Protein AF-A0A0F9KET8-F1 (afdb_monomer_lite)

pLDDT: mean 74.72, std 18.08, range [34.09, 95.12]

Radius of gyration: 49.66 Å; chains: 1; bounding box: 131×50×139 Å

Secondary structure (DSSP, 8-state):
----------------HHHHHHHHHHHS------TT-TT-------HHHHHHHHHSTTT--TTTT--PPP-HHHHHHHHHHHHHHHHHHHHHHHHHHHHHHHHHHHHTS-HHH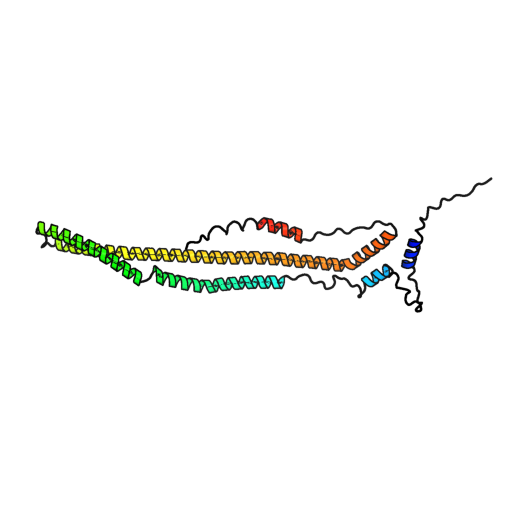HHHHHHHHHHHHHHHHHHHHHHHHHHHHHHTGGGSHHHHHHHHHHHHHHHHHHHHHHHHHHHHHHHHHHHHHHHHHHHHHHHHHHHHHHHHHHHHHHHHHHHHHHHHHHHHHHHHHHHHHHHHHHHHHHHHHHHTPPPPPPP----THHHHHHHHHTTSTTTTTSSSS------

Structure (mmCIF, N/CA/C/O backbone):
data_AF-A0A0F9KET8-F1
#
_entry.id   AF-A0A0F9KET8-F1
#
loop_
_atom_site.group_PDB
_atom_site.id
_atom_site.type_symbol
_atom_site.label_atom_id
_atom_site.label_alt_id
_atom_site.label_comp_id
_atom_site.label_asym_id
_atom_site.label_entity_id
_atom_site.label_seq_id
_atom_site.pdbx_PDB_ins_code
_atom_site.Cartn_x
_atom_site.Cartn_y
_atom_site.Cartn_z
_atom_site.occupancy
_atom_site.B_iso_or_equiv
_atom_site.auth_seq_id
_atom_site.auth_comp_id
_atom_site.auth_asym_id
_atom_site.auth_atom_id
_atom_site.pdbx_PDB_model_num
ATOM 1 N N . MET A 1 1 ? -89.097 12.797 72.619 1.00 41.75 1 MET A N 1
ATOM 2 C CA . MET A 1 1 ? -88.975 11.474 71.968 1.00 41.75 1 MET A CA 1
ATOM 3 C C . MET A 1 1 ? -87.786 11.533 71.032 1.00 41.75 1 MET A C 1
ATOM 5 O O . MET A 1 1 ? -87.776 12.373 70.144 1.00 41.75 1 MET A O 1
ATOM 9 N N . GLY A 1 2 ? -86.749 10.752 71.330 1.00 50.56 2 GLY A N 1
ATOM 10 C CA . GLY A 1 2 ? -85.485 10.769 70.603 1.00 50.56 2 GLY A CA 1
ATOM 11 C C . GLY A 1 2 ? -85.503 9.927 69.330 1.00 50.56 2 GLY A C 1
ATOM 12 O O . GLY A 1 2 ? -86.296 8.998 69.193 1.00 50.56 2 GLY A O 1
ATOM 13 N N . LYS A 1 3 ? -84.564 10.237 68.438 1.00 44.16 3 LYS A N 1
ATOM 14 C CA . LYS A 1 3 ? -83.991 9.283 67.491 1.00 44.16 3 LYS A CA 1
ATOM 15 C C . LYS A 1 3 ? -82.509 9.608 67.337 1.00 44.16 3 LYS A C 1
ATOM 17 O O . LYS A 1 3 ? -82.127 10.565 66.675 1.00 44.16 3 LYS A O 1
ATOM 22 N N . SER A 1 4 ? -81.706 8.837 68.056 1.00 44.22 4 SER A N 1
ATOM 23 C CA . SER A 1 4 ? -80.296 8.615 67.787 1.00 44.22 4 SER A CA 1
ATOM 24 C C . SER A 1 4 ? -80.141 7.675 66.589 1.00 44.22 4 SER A C 1
ATOM 26 O O . SER A 1 4 ? -81.023 6.860 66.314 1.00 44.22 4 SER A O 1
ATOM 28 N N . GLY A 1 5 ? -78.970 7.736 65.957 1.00 40.94 5 GLY A N 1
ATOM 29 C CA . GLY A 1 5 ? -78.349 6.559 65.353 1.00 40.94 5 GLY A CA 1
ATOM 30 C C . GLY A 1 5 ? -78.196 6.607 63.840 1.00 40.94 5 GLY A C 1
ATOM 31 O O . GLY A 1 5 ? -79.172 6.494 63.107 1.00 40.94 5 GLY A O 1
ATOM 32 N N . GLY A 1 6 ? -76.943 6.685 63.392 1.00 37.03 6 GLY A N 1
ATOM 33 C CA . GLY A 1 6 ? -76.581 6.394 62.008 1.00 37.03 6 GLY A CA 1
ATOM 34 C C . GLY A 1 6 ? -75.263 7.014 61.564 1.00 37.03 6 GLY A C 1
ATOM 35 O O . GLY A 1 6 ? -75.230 7.671 60.532 1.00 37.03 6 GLY A O 1
ATOM 36 N N . GLY A 1 7 ? -74.190 6.851 62.346 1.00 41.75 7 GLY A N 1
ATOM 37 C CA . GLY A 1 7 ? -72.840 7.141 61.869 1.00 41.75 7 GLY A CA 1
ATOM 38 C C . GLY A 1 7 ? -72.508 6.192 60.722 1.00 41.75 7 GLY A C 1
ATOM 39 O O . GLY A 1 7 ? -72.346 4.994 60.937 1.00 41.75 7 GLY A O 1
ATOM 40 N N . SER A 1 8 ? -72.458 6.731 59.506 1.00 39.91 8 SER A N 1
ATOM 41 C CA . SER A 1 8 ? -71.985 6.024 58.322 1.00 39.91 8 SER A CA 1
ATOM 42 C C . SER A 1 8 ? -70.476 5.850 58.462 1.00 39.91 8 SER A C 1
ATOM 44 O O . SER A 1 8 ? -69.705 6.745 58.120 1.00 39.91 8 SER A O 1
ATOM 46 N N . GLY A 1 9 ? -70.062 4.716 59.031 1.00 41.09 9 GLY A N 1
ATOM 47 C CA . GLY A 1 9 ? -68.680 4.263 58.966 1.00 41.09 9 GLY A CA 1
ATOM 48 C C . GLY A 1 9 ? -68.265 4.196 57.502 1.00 41.09 9 GLY A C 1
ATOM 49 O O . GLY A 1 9 ? -68.937 3.555 56.694 1.00 41.09 9 GLY A O 1
ATOM 50 N N . ALA A 1 10 ? -67.201 4.922 57.162 1.00 42.97 10 ALA A N 1
ATOM 51 C CA . ALA A 1 10 ? -66.539 4.822 55.875 1.00 42.97 10 ALA A CA 1
ATOM 52 C C . ALA A 1 10 ? -66.272 3.341 55.592 1.00 42.97 10 ALA A C 1
ATOM 54 O O . ALA A 1 10 ? -65.728 2.641 56.448 1.00 42.97 10 ALA A O 1
ATOM 55 N N . GLY A 1 11 ? -66.733 2.869 54.434 1.00 39.75 11 GLY A N 1
ATOM 56 C CA . GLY A 1 11 ? -66.592 1.485 54.017 1.00 39.75 11 GLY A CA 1
ATOM 57 C C . GLY A 1 11 ? -65.130 1.079 54.076 1.00 39.75 11 GLY A C 1
ATOM 58 O O . GLY A 1 11 ? -64.340 1.445 53.209 1.00 39.75 11 GLY A O 1
ATOM 59 N N . ALA A 1 12 ? -64.776 0.313 55.105 1.00 42.72 12 ALA A N 1
ATOM 60 C CA . ALA A 1 12 ? -63.650 -0.585 55.011 1.00 42.72 12 ALA A CA 1
ATOM 61 C C . ALA A 1 12 ? -64.014 -1.529 53.868 1.00 42.72 12 ALA A C 1
ATOM 63 O O . ALA A 1 12 ? -64.876 -2.395 54.027 1.00 42.72 12 ALA A O 1
ATOM 64 N N . ASN A 1 13 ? -63.441 -1.287 52.689 1.00 51.41 13 ASN A N 1
ATOM 65 C CA . ASN A 1 13 ? -63.470 -2.244 51.599 1.00 51.41 13 ASN A CA 1
ATOM 66 C C . ASN A 1 13 ? -62.772 -3.484 52.149 1.00 51.41 13 ASN A C 1
ATOM 68 O O . ASN A 1 13 ? -61.545 -3.557 52.169 1.00 51.41 13 ASN A O 1
ATOM 72 N N . SER A 1 14 ? -63.557 -4.404 52.711 1.00 54.34 14 SER A N 1
ATOM 73 C CA . SER A 1 14 ? -63.052 -5.669 53.203 1.00 54.34 14 SER A CA 1
ATOM 74 C C . SER A 1 14 ? -62.447 -6.353 51.994 1.00 54.34 14 SER A C 1
ATOM 76 O O . SER A 1 14 ? -63.167 -6.682 51.045 1.00 54.34 14 SER A O 1
ATOM 78 N N . TRP A 1 15 ? -61.125 -6.493 52.002 1.00 55.72 15 TRP A N 1
ATOM 79 C CA . TRP A 1 15 ? -60.420 -7.235 50.976 1.00 55.72 15 TRP A CA 1
ATOM 80 C C . TRP A 1 15 ? -61.096 -8.600 50.810 1.00 55.72 15 TRP A C 1
ATOM 82 O O . TRP A 1 15 ? -61.515 -9.198 51.810 1.00 55.72 15 TRP A O 1
ATOM 92 N N . PRO A 1 16 ? -61.245 -9.106 49.574 1.00 61.19 16 PRO A N 1
ATOM 93 C CA . PRO A 1 16 ? -61.653 -10.485 49.366 1.00 61.19 16 PRO A CA 1
ATOM 94 C C . PRO A 1 16 ? -60.825 -11.401 50.274 1.00 61.19 16 PRO A C 1
ATOM 96 O O . PRO A 1 16 ? -59.607 -11.252 50.346 1.00 61.19 16 PRO A O 1
ATOM 99 N N . VAL A 1 17 ? -61.479 -12.326 50.982 1.00 62.34 17 VAL A N 1
ATOM 100 C CA . VAL A 1 17 ? -60.874 -13.121 52.073 1.00 62.34 17 VAL A CA 1
ATOM 101 C C . VAL A 1 17 ? -59.542 -13.768 51.673 1.00 62.34 17 VAL A C 1
ATOM 103 O O . VAL A 1 17 ? -58.619 -13.824 52.475 1.00 62.34 17 VAL A O 1
ATOM 106 N N . HIS A 1 18 ? -59.395 -14.181 50.412 1.00 49.16 18 HIS A N 1
ATOM 107 C CA . HIS A 1 18 ? -58.143 -14.739 49.903 1.00 49.16 18 HIS A CA 1
ATOM 108 C C . HIS A 1 18 ? -56.978 -13.730 49.903 1.00 49.16 18 HIS A C 1
ATOM 110 O O . HIS A 1 18 ? -55.867 -14.106 50.251 1.00 49.16 18 HIS A O 1
ATOM 116 N N . MET A 1 19 ? -57.213 -12.452 49.591 1.00 54.34 19 MET A N 1
ATOM 117 C CA . MET A 1 19 ? -56.186 -11.402 49.648 1.00 54.34 19 MET A CA 1
ATOM 118 C C . MET A 1 19 ? -55.815 -11.042 51.087 1.00 54.34 19 MET A C 1
ATOM 120 O O . MET A 1 19 ? -54.639 -10.863 51.381 1.00 54.34 19 MET A O 1
ATOM 124 N N . SER A 1 20 ? -56.798 -10.999 51.992 1.00 64.69 20 SER A N 1
ATOM 125 C CA . SER A 1 20 ? -56.545 -10.820 53.429 1.00 64.69 20 SER A CA 1
ATOM 126 C C . SER A 1 20 ? -55.694 -11.957 53.993 1.00 64.69 20 SER A C 1
ATOM 128 O O . SER A 1 20 ? -54.764 -11.701 54.748 1.00 64.69 20 SER A O 1
ATOM 130 N N . ASN A 1 21 ? -55.997 -13.203 53.619 1.00 59.25 21 ASN A N 1
ATOM 131 C CA . ASN A 1 21 ? -55.272 -14.377 54.098 1.00 59.25 21 ASN A CA 1
ATOM 132 C C . ASN A 1 21 ? -53.841 -14.426 53.554 1.00 59.25 21 ASN A C 1
ATOM 134 O O . ASN A 1 21 ? -52.929 -14.706 54.319 1.00 59.25 21 ASN A O 1
ATOM 138 N N . ILE A 1 22 ? -53.633 -14.099 52.275 1.00 55.09 22 ILE A N 1
ATOM 139 C CA . ILE A 1 22 ? -52.287 -14.023 51.683 1.00 55.09 22 ILE A CA 1
ATOM 140 C C . ILE A 1 22 ? -51.475 -12.898 52.336 1.00 55.09 22 ILE A C 1
ATOM 142 O O . ILE A 1 22 ? -50.306 -13.086 52.652 1.00 55.09 22 ILE A O 1
ATOM 146 N N . HIS A 1 23 ? -52.089 -11.740 52.590 1.00 60.38 23 HIS A N 1
ATOM 147 C CA . HIS A 1 23 ? -51.402 -10.627 53.242 1.00 60.38 23 HIS A CA 1
ATOM 148 C C . HIS A 1 23 ? -51.053 -10.931 54.705 1.00 60.38 23 HIS A C 1
ATOM 150 O O . HIS A 1 23 ? -49.957 -10.599 55.145 1.00 60.38 23 HIS A O 1
ATOM 156 N N . HIS A 1 24 ? -51.942 -11.615 55.435 1.00 60.91 24 HIS A N 1
ATOM 157 C CA . HIS A 1 24 ? -51.629 -12.143 56.763 1.00 60.91 24 HIS A CA 1
ATOM 158 C C . HIS A 1 24 ? -50.485 -13.153 56.702 1.00 60.91 24 HIS A C 1
ATOM 160 O O . HIS A 1 24 ? -49.530 -13.005 57.445 1.00 60.91 24 HIS A O 1
ATOM 166 N N . GLN A 1 25 ? -50.518 -14.113 55.775 1.00 56.84 25 GLN A N 1
ATOM 167 C CA . GLN A 1 25 ? -49.441 -15.097 55.607 1.00 56.84 25 GLN A CA 1
ATOM 168 C C . GLN A 1 25 ? -48.087 -14.448 55.283 1.00 56.84 25 GLN A C 1
ATOM 170 O O . GLN A 1 25 ? -47.058 -14.924 55.743 1.00 56.84 25 GLN A O 1
ATOM 175 N N . TRP A 1 26 ? -48.079 -13.336 54.544 1.00 55.62 26 TRP A N 1
ATOM 176 C CA . TRP A 1 26 ? -46.861 -12.573 54.256 1.00 55.62 26 TRP A CA 1
ATOM 177 C C . TRP A 1 26 ? -46.351 -11.729 55.431 1.00 55.62 26 TRP A C 1
ATOM 179 O O . TRP A 1 26 ? -45.169 -11.395 55.450 1.00 55.62 26 TRP A O 1
ATOM 189 N N . LEU A 1 27 ? -47.216 -11.343 56.372 1.00 59.62 27 LEU A N 1
ATOM 190 C CA . LEU A 1 27 ? -46.858 -10.503 57.520 1.00 59.62 27 LEU A CA 1
ATOM 191 C C . LEU A 1 27 ? -46.584 -11.303 58.796 1.00 59.62 27 LEU A C 1
ATOM 193 O O . LEU A 1 27 ? -45.759 -10.873 59.596 1.00 59.62 27 LEU A O 1
ATOM 197 N N . ASP A 1 28 ? -47.272 -12.428 59.001 1.00 62.91 28 ASP A N 1
ATOM 198 C CA . ASP A 1 28 ? -47.254 -13.148 60.280 1.00 62.91 28 ASP A CA 1
ATOM 199 C C . ASP A 1 28 ? -46.000 -13.993 60.502 1.00 62.91 28 ASP A C 1
ATOM 201 O O . ASP A 1 28 ? -45.862 -14.517 61.600 1.00 62.91 28 ASP A O 1
ATOM 205 N N . ASN A 1 29 ? -45.097 -14.112 59.514 1.00 50.97 29 ASN A N 1
ATOM 206 C CA . ASN A 1 29 ? -43.865 -14.911 59.589 1.00 50.97 29 ASN A CA 1
ATOM 207 C C . ASN A 1 29 ? -44.098 -16.179 60.421 1.00 50.97 29 ASN A C 1
ATOM 209 O O . ASN A 1 29 ? -43.571 -16.298 61.525 1.00 50.97 29 ASN A O 1
ATOM 213 N N . TRP A 1 30 ? -45.050 -17.001 59.962 1.00 50.56 30 TRP A N 1
ATOM 214 C CA . TRP A 1 30 ? -45.697 -18.000 60.804 1.00 50.56 30 TRP A CA 1
ATOM 215 C C . TRP A 1 30 ? -44.625 -18.923 61.384 1.00 50.56 30 TRP A C 1
ATOM 217 O O . TRP A 1 30 ? -44.015 -19.707 60.663 1.00 50.56 30 TRP A O 1
ATOM 227 N N . ASP A 1 31 ? -44.393 -18.762 62.684 1.00 48.16 31 ASP A N 1
ATOM 228 C CA . ASP A 1 31 ? -43.418 -19.459 63.527 1.00 48.16 31 ASP A CA 1
ATOM 229 C C . ASP A 1 31 ? -43.872 -20.921 63.747 1.00 48.16 31 ASP A C 1
ATOM 231 O O . ASP A 1 31 ? -43.994 -21.412 64.869 1.00 48.16 31 ASP A O 1
ATOM 235 N N . ASP A 1 32 ? -44.235 -21.611 62.663 1.00 49.69 32 ASP A N 1
ATOM 236 C CA . ASP A 1 32 ? -44.625 -23.016 62.666 1.00 49.69 32 ASP A CA 1
ATOM 237 C C . ASP A 1 32 ? -43.343 -23.863 62.592 1.00 49.69 32 ASP A C 1
ATOM 239 O O . ASP A 1 32 ? -43.048 -24.538 61.608 1.00 49.69 32 ASP A O 1
ATOM 243 N N . ASP A 1 33 ? -42.607 -23.879 63.706 1.00 53.25 33 ASP A N 1
ATOM 244 C CA . ASP A 1 33 ? -41.539 -24.836 64.051 1.00 53.25 33 ASP A CA 1
ATOM 245 C C . ASP A 1 33 ? -42.082 -26.289 64.208 1.00 53.25 33 ASP A C 1
ATOM 247 O O . ASP A 1 33 ? -41.551 -27.123 64.951 1.00 53.25 33 ASP A O 1
ATOM 251 N N . ASP A 1 34 ? -43.180 -26.634 63.526 1.00 56.69 34 ASP A N 1
ATOM 252 C CA . ASP A 1 34 ? -43.766 -27.971 63.525 1.00 56.69 34 ASP A CA 1
ATOM 253 C C . ASP A 1 34 ? -43.056 -28.859 62.494 1.00 56.69 34 ASP A C 1
ATOM 255 O O . ASP A 1 34 ? -43.532 -29.113 61.384 1.00 56.69 34 ASP A O 1
ATOM 259 N N . ALA A 1 35 ? -41.909 -29.398 62.912 1.00 58.56 35 ALA A N 1
ATOM 260 C CA . ALA A 1 35 ? -41.084 -30.350 62.163 1.00 58.56 35 ALA A CA 1
ATOM 261 C C . ALA A 1 35 ? -41.815 -31.646 61.728 1.00 58.56 35 ALA A C 1
ATOM 263 O O . ALA A 1 35 ? -41.213 -32.513 61.091 1.00 58.56 35 ALA A O 1
ATOM 264 N N . SER A 1 36 ? -43.094 -31.828 62.081 1.00 59.69 36 SER A N 1
ATOM 265 C CA . SER A 1 36 ? -43.887 -33.016 61.750 1.00 59.69 36 SER A CA 1
ATOM 266 C C . SER A 1 36 ? -44.634 -32.938 60.413 1.00 59.69 36 SER A C 1
ATOM 268 O O . SER A 1 36 ? -45.245 -33.929 59.999 1.00 59.69 36 SER A O 1
ATOM 270 N N . ARG A 1 37 ? -44.560 -31.807 59.699 1.00 57.59 37 ARG A N 1
ATOM 271 C CA . ARG A 1 37 ? -45.182 -31.631 58.380 1.00 57.59 37 ARG A CA 1
ATOM 272 C C . ARG A 1 37 ? -44.124 -31.601 57.271 1.00 57.59 37 ARG A C 1
ATOM 274 O O . ARG A 1 37 ? -43.668 -30.528 56.903 1.00 57.59 37 ARG A O 1
ATOM 281 N N . PRO A 1 38 ? -43.782 -32.746 56.649 1.00 53.41 38 PRO A N 1
ATOM 282 C CA . PRO A 1 38 ? -42.794 -32.805 55.562 1.00 53.41 38 PRO A CA 1
ATOM 283 C C . PRO A 1 38 ? -43.250 -32.136 54.247 1.00 53.41 38 PRO A C 1
ATOM 285 O O . PRO A 1 38 ? -42.575 -32.263 53.231 1.00 53.41 38 PRO A O 1
ATOM 288 N N . TRP A 1 39 ? -44.414 -31.482 54.263 1.00 50.72 39 TRP A N 1
ATOM 289 C CA . TRP A 1 39 ? -45.024 -30.700 53.181 1.00 50.72 39 TRP A CA 1
ATOM 290 C C . TRP A 1 39 ? -45.792 -29.492 53.746 1.00 50.72 39 TRP A C 1
ATOM 292 O O . TRP A 1 39 ? -46.668 -28.940 53.082 1.00 50.72 39 TRP A O 1
ATOM 302 N N . ALA A 1 40 ? -45.449 -29.032 54.960 1.00 47.19 40 ALA A N 1
ATOM 303 C CA . ALA A 1 40 ? -45.546 -27.601 55.244 1.00 47.19 40 ALA A CA 1
ATOM 304 C C . ALA A 1 40 ? -44.418 -26.934 54.447 1.00 47.19 40 ALA A C 1
ATOM 306 O O . ALA A 1 40 ? -43.412 -26.500 54.992 1.00 47.19 40 ALA A O 1
ATOM 307 N N . ASP A 1 41 ? -44.570 -26.994 53.123 1.00 45.47 41 ASP A N 1
ATOM 308 C CA . ASP A 1 41 ? -43.856 -26.167 52.177 1.00 45.47 41 ASP A CA 1
ATOM 309 C C . ASP A 1 41 ? -43.935 -24.745 52.738 1.00 45.47 41 ASP A C 1
ATOM 311 O O . ASP A 1 41 ? -45.039 -24.250 52.988 1.00 45.47 41 ASP A O 1
ATOM 315 N N . ASP A 1 42 ? -42.789 -24.147 53.065 1.00 49.34 42 ASP A N 1
ATOM 316 C CA . ASP A 1 42 ? -42.164 -23.005 52.373 1.00 49.34 42 ASP A CA 1
ATOM 317 C C . ASP A 1 42 ? -43.075 -22.228 51.395 1.00 49.34 42 ASP A C 1
ATOM 319 O O . ASP A 1 42 ? -42.677 -21.817 50.301 1.00 49.34 42 ASP A O 1
ATOM 323 N N . ILE A 1 43 ? -44.344 -22.041 51.749 1.00 46.84 43 ILE A N 1
ATOM 324 C CA . ILE A 1 43 ? -45.351 -21.376 50.938 1.00 46.84 43 ILE A CA 1
ATOM 325 C C . ILE A 1 43 ? -45.148 -19.884 51.162 1.00 46.84 43 ILE A C 1
ATOM 327 O O . ILE A 1 43 ? -45.795 -19.222 51.969 1.00 46.84 43 ILE A O 1
ATOM 331 N N . TYR A 1 44 ? -44.221 -19.419 50.330 1.00 52.59 44 TYR A N 1
ATOM 332 C CA . TYR A 1 44 ? -43.839 -18.063 49.993 1.00 52.59 44 TYR A CA 1
ATOM 333 C C . TYR A 1 44 ? -42.862 -17.424 50.975 1.00 52.59 44 TYR A C 1
ATOM 335 O O . TYR A 1 44 ? -43.294 -16.969 52.033 1.00 52.59 44 TYR A O 1
ATOM 343 N N . PRO A 1 45 ? -41.565 -17.306 50.608 1.00 57.53 45 PRO A N 1
ATOM 344 C CA . PRO A 1 45 ? -40.673 -16.435 51.354 1.00 57.53 45 PRO A CA 1
ATOM 345 C C . PRO A 1 45 ? -41.346 -15.069 51.415 1.00 57.53 45 PRO A C 1
ATOM 347 O O . PRO A 1 45 ? -41.809 -14.540 50.393 1.00 57.53 45 PRO A O 1
ATOM 350 N N . ASN A 1 46 ? -41.480 -14.530 52.625 1.00 64.88 46 ASN A N 1
ATOM 351 C CA . ASN A 1 46 ? -42.087 -13.224 52.784 1.00 64.88 46 ASN A CA 1
ATOM 352 C C . ASN A 1 46 ? -41.296 -12.241 51.891 1.00 64.88 46 ASN A C 1
ATOM 354 O O . ASN A 1 46 ? -40.094 -12.416 51.666 1.00 64.88 46 ASN A O 1
ATOM 358 N N . VAL A 1 47 ? -41.949 -11.253 51.272 1.00 63.38 47 VAL A N 1
ATOM 359 C CA . VAL A 1 47 ? -41.257 -10.391 50.289 1.00 63.38 47 VAL A CA 1
ATOM 360 C C . VAL A 1 47 ? -40.042 -9.702 50.915 1.00 63.38 47 VAL A C 1
ATOM 362 O O . VAL A 1 47 ? -39.028 -9.543 50.243 1.00 63.38 47 VAL A O 1
ATOM 365 N N . ALA A 1 48 ? -40.097 -9.379 52.210 1.00 65.88 48 ALA A N 1
ATOM 366 C CA . ALA A 1 48 ? -38.973 -8.793 52.934 1.00 65.88 48 ALA A CA 1
ATOM 367 C C . ALA A 1 48 ? -37.789 -9.766 53.102 1.00 65.88 48 ALA A C 1
ATOM 369 O O . ALA A 1 48 ? -36.645 -9.344 52.998 1.00 65.88 48 ALA A O 1
ATOM 370 N N . GLU A 1 49 ? -38.039 -11.056 53.287 1.00 67.69 49 GLU A N 1
ATOM 371 C CA . GLU A 1 49 ? -37.068 -12.139 53.417 1.00 67.69 49 GLU A CA 1
ATOM 372 C C . GLU A 1 49 ? -36.535 -12.549 52.050 1.00 67.69 49 GLU A C 1
ATOM 374 O O . GLU A 1 49 ? -35.342 -12.767 51.906 1.00 67.69 49 GLU A O 1
ATOM 379 N N . THR A 1 50 ? -37.369 -12.534 51.009 1.00 69.62 50 THR A N 1
ATOM 380 C CA . THR A 1 50 ? -36.916 -12.686 49.620 1.00 69.62 50 THR A CA 1
ATOM 381 C C . THR A 1 50 ? -35.978 -11.543 49.232 1.00 69.62 50 THR A C 1
ATOM 383 O O . THR A 1 50 ? -34.944 -11.777 48.613 1.00 69.62 50 THR A O 1
ATOM 386 N N . MET A 1 51 ? -36.297 -10.306 49.631 1.00 69.00 51 MET A N 1
ATOM 387 C CA . MET A 1 51 ? -35.435 -9.141 49.420 1.00 69.00 51 MET A CA 1
ATOM 388 C C . MET A 1 51 ? -34.169 -9.201 50.278 1.00 69.00 51 MET A C 1
ATOM 390 O O . MET A 1 51 ? -33.086 -8.958 49.760 1.00 69.00 51 MET A O 1
ATOM 394 N N . ALA A 1 52 ? -34.266 -9.581 51.554 1.00 70.19 52 ALA A N 1
ATOM 395 C CA . ALA A 1 52 ? -33.105 -9.748 52.428 1.00 70.19 52 ALA A CA 1
ATOM 396 C C . ALA A 1 52 ? -32.178 -10.872 51.930 1.00 70.19 52 ALA A C 1
ATOM 398 O O . ALA A 1 52 ? -30.960 -10.710 51.907 1.00 70.19 52 ALA A O 1
ATOM 399 N N . ASN A 1 53 ? -32.738 -11.979 51.440 1.00 69.12 53 ASN A N 1
ATOM 400 C CA . ASN A 1 53 ? -31.987 -13.076 50.832 1.00 69.12 53 ASN A CA 1
ATOM 401 C C . ASN A 1 53 ? -31.362 -12.665 49.489 1.00 69.12 53 ASN A C 1
ATOM 403 O O . ASN A 1 53 ? -30.228 -13.046 49.206 1.00 69.12 53 ASN A O 1
ATOM 407 N N . ALA A 1 54 ? -32.037 -11.825 48.699 1.00 68.19 54 ALA A N 1
ATOM 408 C CA . ALA A 1 54 ? -31.474 -11.246 47.478 1.00 68.19 54 ALA A CA 1
ATOM 409 C C . ALA A 1 54 ? -30.332 -10.245 47.755 1.00 68.19 54 ALA A C 1
ATOM 411 O O . ALA A 1 54 ? -29.411 -10.139 46.950 1.00 68.19 54 ALA A O 1
ATOM 412 N N . MET A 1 55 ? -30.359 -9.553 48.901 1.00 67.12 55 MET A N 1
ATOM 413 C CA . MET A 1 55 ? -29.286 -8.656 49.358 1.00 67.12 55 MET A CA 1
ATOM 414 C C . MET A 1 55 ? -28.093 -9.385 49.990 1.00 67.12 55 MET A C 1
ATOM 416 O O . MET A 1 55 ? -27.004 -8.821 50.092 1.00 67.12 55 MET A O 1
ATOM 420 N N . THR A 1 56 ? -28.272 -10.626 50.448 1.00 70.81 56 THR A N 1
ATOM 421 C CA . THR A 1 56 ? -27.188 -11.423 51.045 1.00 70.81 56 THR A CA 1
ATOM 422 C C . THR A 1 56 ? -26.424 -12.230 49.990 1.00 70.81 56 THR A C 1
ATOM 424 O O . THR A 1 56 ? -26.797 -12.301 48.820 1.00 70.81 56 THR A O 1
ATOM 427 N N . ALA A 1 57 ? -25.319 -12.858 50.411 1.00 53.31 57 ALA A N 1
ATOM 428 C CA . ALA A 1 57 ? -24.350 -13.553 49.556 1.00 53.31 57 ALA A CA 1
ATOM 429 C C . ALA A 1 57 ? -24.914 -14.702 48.689 1.00 53.31 57 ALA A C 1
ATOM 431 O O . ALA A 1 57 ? -24.200 -15.192 47.817 1.00 53.31 57 ALA A O 1
ATOM 432 N N . VAL A 1 58 ? -26.154 -15.149 48.924 1.00 58.72 58 VAL A N 1
ATOM 433 C CA . VAL A 1 58 ? -26.814 -16.203 48.132 1.00 58.72 58 VAL A CA 1
ATOM 434 C C . VAL A 1 58 ? -27.494 -15.629 46.880 1.00 58.72 58 VAL A C 1
ATOM 436 O O . VAL A 1 58 ? -27.512 -16.298 45.850 1.00 58.72 58 VAL A O 1
ATOM 439 N N . GLY A 1 59 ? -28.014 -14.397 46.948 1.00 62.59 59 GLY A N 1
ATOM 440 C CA . GLY A 1 59 ? -28.556 -13.671 45.795 1.00 62.59 59 GLY A CA 1
ATOM 441 C C . GLY A 1 59 ? -27.495 -12.849 45.068 1.00 62.59 59 GLY A C 1
ATOM 442 O O . GLY A 1 59 ? -27.375 -12.954 43.851 1.00 62.59 59 GLY A O 1
ATOM 443 N N . GLY A 1 60 ? -26.684 -12.106 45.829 1.00 74.06 60 GLY A N 1
ATOM 444 C CA . GLY A 1 60 ? -25.585 -11.290 45.320 1.00 74.06 60 GLY A CA 1
ATOM 445 C C . GLY A 1 60 ? -26.020 -10.181 44.356 1.00 74.06 60 GLY A C 1
ATOM 446 O O . GLY A 1 60 ? -27.100 -10.186 43.768 1.00 74.06 60 GLY A O 1
ATOM 447 N N . ASN A 1 61 ? -25.152 -9.195 44.172 1.00 76.69 61 ASN A N 1
ATOM 448 C CA . ASN A 1 61 ? -25.327 -8.238 43.094 1.00 76.69 61 ASN A CA 1
ATOM 449 C C . ASN A 1 61 ? -24.793 -8.872 41.796 1.00 76.69 61 ASN A C 1
ATOM 451 O O . ASN A 1 61 ? -23.602 -9.189 41.735 1.00 76.69 61 ASN A O 1
ATOM 455 N N . PRO A 1 62 ? -25.629 -9.078 40.759 1.00 80.50 62 PRO A N 1
ATOM 456 C CA . PRO A 1 62 ? -25.204 -9.737 39.522 1.00 80.50 62 PRO A CA 1
ATOM 457 C C . PRO A 1 62 ? -24.172 -8.920 38.731 1.00 80.50 62 PRO A C 1
ATOM 459 O O . PRO A 1 62 ? -23.543 -9.453 37.819 1.00 80.50 62 PRO A O 1
ATOM 462 N N . PHE A 1 63 ? -24.005 -7.637 39.063 1.00 81.94 63 PHE A N 1
ATOM 463 C CA . PHE A 1 63 ? -23.015 -6.751 38.457 1.00 81.94 63 PHE A CA 1
ATOM 464 C C . PHE A 1 63 ? -21.661 -6.800 39.175 1.00 81.94 63 PHE A C 1
ATOM 466 O O . PHE A 1 63 ? -20.653 -6.411 38.586 1.00 81.94 63 PHE A O 1
ATOM 473 N N . THR A 1 64 ? -21.596 -7.336 40.400 1.00 80.44 64 THR A N 1
ATOM 474 C CA . THR A 1 64 ? -20.334 -7.465 41.132 1.00 80.44 64 THR A CA 1
ATOM 475 C C . THR A 1 64 ? -19.409 -8.449 40.422 1.00 80.44 64 THR A C 1
ATOM 477 O O . THR A 1 64 ? -19.689 -9.642 40.311 1.00 80.44 64 THR A O 1
ATOM 480 N N . GLY A 1 65 ? -18.275 -7.937 39.944 1.00 78.75 65 GLY A N 1
ATOM 481 C CA . GLY A 1 65 ? -17.291 -8.717 39.193 1.00 78.75 65 GLY A CA 1
ATOM 482 C C . GLY A 1 65 ? -17.620 -8.900 37.709 1.00 78.75 65 GLY A C 1
ATOM 483 O O . GLY A 1 65 ? -16.905 -9.635 37.026 1.00 78.75 65 GLY A O 1
ATOM 484 N N . ALA A 1 66 ? -18.655 -8.236 37.185 1.00 80.06 66 ALA A N 1
ATOM 485 C CA . ALA A 1 66 ? -18.854 -8.147 35.746 1.00 80.06 66 ALA A CA 1
ATOM 486 C C . ALA A 1 66 ? -17.711 -7.313 35.133 1.00 80.06 66 ALA A C 1
ATOM 488 O O . ALA A 1 66 ? -17.495 -6.166 35.514 1.00 80.06 66 ALA A O 1
ATOM 489 N N . VAL A 1 67 ? -16.966 -7.889 34.184 1.00 80.44 67 VAL A N 1
ATOM 490 C CA . VAL A 1 67 ? -15.882 -7.197 33.455 1.00 80.44 67 VAL A CA 1
ATOM 491 C C . VAL A 1 67 ? -16.288 -6.952 32.006 1.00 80.44 67 VAL A C 1
ATOM 493 O O . VAL A 1 67 ? -16.712 -7.894 31.327 1.00 80.44 67 VAL A O 1
ATOM 496 N N . ALA A 1 68 ? -16.281 -5.689 31.562 1.00 84.00 68 ALA A N 1
ATOM 497 C CA . ALA A 1 68 ? -16.710 -5.367 30.206 1.00 84.00 68 ALA A CA 1
ATOM 498 C C . ALA A 1 68 ? -15.788 -6.024 29.183 1.00 84.00 68 ALA A C 1
ATOM 500 O O . ALA A 1 68 ? -14.655 -6.410 29.478 1.00 84.00 68 ALA A O 1
ATOM 501 N N . TYR A 1 69 ? -16.287 -6.149 27.955 1.00 85.44 69 TYR A N 1
ATOM 502 C CA . TYR A 1 69 ? -15.445 -6.554 26.843 1.00 85.44 69 TYR A CA 1
ATOM 503 C C . TYR A 1 69 ? -14.239 -5.610 26.734 1.00 85.44 69 TYR A C 1
ATOM 505 O O . TYR A 1 69 ? -14.417 -4.411 26.522 1.00 85.44 69 TYR A O 1
ATOM 513 N N . SER A 1 70 ? -13.028 -6.157 26.866 1.00 91.69 70 SER A N 1
ATOM 514 C CA . SER A 1 70 ? -11.788 -5.414 26.654 1.00 91.69 70 SER A CA 1
ATOM 515 C C . SER A 1 70 ? -11.332 -5.598 25.202 1.00 91.69 70 SER A C 1
ATOM 517 O O . SER A 1 70 ? -11.008 -6.720 24.806 1.00 91.69 70 SER A O 1
ATOM 519 N N . PRO A 1 71 ? -11.276 -4.523 24.395 1.00 92.19 71 PRO A N 1
ATOM 520 C CA . PRO A 1 71 ? -10.855 -4.592 23.000 1.00 92.19 71 PRO A CA 1
ATOM 521 C C . PRO A 1 71 ? -9.327 -4.657 22.833 1.00 92.19 71 PRO A C 1
ATOM 523 O O . PRO A 1 71 ? -8.844 -4.654 21.705 1.00 92.19 71 PRO A O 1
ATOM 526 N N . ASP A 1 72 ? -8.548 -4.676 23.920 1.00 93.00 72 ASP A N 1
ATOM 527 C CA . ASP A 1 72 ? -7.093 -4.476 23.869 1.00 93.00 72 ASP A CA 1
ATOM 528 C C . ASP A 1 72 ? -6.365 -5.508 23.011 1.00 93.00 72 ASP A C 1
ATOM 530 O O . ASP A 1 72 ? -5.480 -5.149 22.235 1.00 93.00 72 ASP A O 1
ATOM 534 N N . LEU A 1 73 ? -6.763 -6.777 23.111 1.00 93.69 73 LEU A N 1
ATOM 535 C CA . LEU A 1 73 ? -6.145 -7.848 22.335 1.00 93.69 73 LEU A CA 1
ATOM 536 C C . LEU A 1 73 ? -6.408 -7.680 20.833 1.00 93.69 73 LEU A C 1
ATOM 538 O O . LEU A 1 73 ? -5.483 -7.781 20.033 1.00 93.69 73 LEU A O 1
ATOM 542 N N . ASP A 1 74 ? -7.649 -7.385 20.450 1.00 91.62 74 ASP A N 1
ATOM 543 C CA . ASP A 1 74 ? -8.023 -7.200 19.045 1.00 91.62 74 ASP A CA 1
ATOM 544 C C . ASP A 1 74 ? -7.356 -5.965 18.438 1.00 91.62 74 ASP A C 1
ATOM 546 O O . ASP A 1 74 ? -6.876 -6.003 17.304 1.00 91.62 74 ASP A O 1
ATOM 550 N N . LEU A 1 75 ? -7.289 -4.872 19.203 1.00 91.94 75 LEU A N 1
ATOM 551 C CA . LEU A 1 75 ? -6.600 -3.654 18.787 1.00 91.94 75 LEU A CA 1
ATOM 552 C C . LEU A 1 75 ? -5.094 -3.876 18.628 1.00 91.94 75 LEU A C 1
ATOM 554 O O . LEU A 1 75 ? -4.519 -3.364 17.668 1.00 91.94 75 LEU A O 1
ATOM 558 N N . SER A 1 76 ? -4.475 -4.643 19.533 1.00 94.75 76 SER A N 1
ATOM 559 C CA . SER A 1 76 ? -3.064 -5.033 19.437 1.00 94.75 76 SER A CA 1
ATOM 560 C C . SER A 1 76 ? -2.824 -5.886 18.198 1.00 94.75 76 SER A C 1
ATOM 562 O O . SER A 1 76 ? -1.977 -5.542 17.386 1.00 94.75 76 SER A O 1
ATOM 564 N N . ASN A 1 77 ? -3.631 -6.927 17.983 1.00 93.62 77 ASN A N 1
ATOM 565 C CA . ASN A 1 77 ? -3.511 -7.787 16.805 1.00 93.62 77 ASN A CA 1
ATOM 566 C C . ASN A 1 77 ? -3.675 -6.989 15.499 1.00 93.62 77 ASN A C 1
ATOM 568 O O . ASN A 1 77 ? -2.994 -7.251 14.509 1.00 93.62 77 ASN A O 1
ATOM 572 N N . SER A 1 78 ? -4.575 -5.997 15.485 1.00 91.75 78 SER A N 1
ATOM 573 C CA . SER A 1 78 ? -4.731 -5.096 14.341 1.00 91.75 78 SER A CA 1
ATOM 574 C C . SER A 1 78 ? -3.521 -4.179 14.142 1.00 91.75 78 SER A C 1
ATOM 576 O O . SER A 1 78 ? -3.223 -3.859 12.992 1.00 91.75 78 SER A O 1
ATOM 578 N N . GLN A 1 79 ? -2.858 -3.740 15.218 1.00 94.12 79 GLN A N 1
ATOM 579 C CA . GLN A 1 79 ? -1.626 -2.947 15.139 1.00 94.12 79 GLN A CA 1
ATOM 580 C C . GLN A 1 79 ? -0.501 -3.785 14.551 1.00 94.12 79 GLN A C 1
ATOM 582 O O . GLN A 1 79 ? 0.130 -3.360 13.589 1.00 94.12 79 GLN A O 1
ATOM 587 N N . ASP A 1 80 ? -0.318 -4.990 15.087 1.00 95.12 80 ASP A N 1
ATOM 588 C CA . ASP A 1 80 ? 0.726 -5.916 14.664 1.00 95.12 80 ASP A CA 1
ATOM 589 C C . ASP A 1 80 ? 0.589 -6.229 13.168 1.00 95.12 80 ASP A C 1
ATOM 591 O O . ASP A 1 80 ? 1.561 -6.147 12.426 1.00 95.12 80 ASP A O 1
ATOM 595 N N . ALA A 1 81 ? -0.635 -6.457 12.676 1.00 92.19 81 ALA A N 1
ATOM 596 C CA . ALA A 1 81 ? -0.880 -6.679 11.250 1.00 92.19 81 ALA A CA 1
ATOM 597 C C . ALA A 1 81 ? -0.524 -5.465 10.363 1.00 92.19 81 ALA A C 1
ATOM 599 O O . ALA A 1 81 ? -0.059 -5.635 9.233 1.00 92.19 81 ALA A O 1
ATOM 600 N N . ILE A 1 82 ? -0.754 -4.238 10.845 1.00 92.06 82 ILE A N 1
ATOM 601 C CA . ILE A 1 82 ? -0.382 -3.009 10.128 1.00 92.06 82 ILE A CA 1
ATOM 602 C C . ILE A 1 82 ? 1.138 -2.818 10.136 1.00 92.06 82 ILE A C 1
ATOM 604 O O . ILE A 1 82 ? 1.714 -2.427 9.116 1.00 92.06 82 ILE A O 1
ATOM 608 N N . ASP A 1 83 ? 1.789 -3.111 11.259 1.00 93.56 83 ASP A N 1
ATOM 609 C CA . ASP A 1 83 ? 3.237 -3.004 11.407 1.00 93.56 83 ASP A CA 1
ATOM 610 C C . ASP A 1 83 ? 3.966 -4.058 10.565 1.00 93.56 83 ASP A C 1
ATOM 612 O O . ASP A 1 83 ? 4.921 -3.712 9.865 1.00 93.56 83 ASP A O 1
ATOM 616 N N . ASP A 1 84 ? 3.462 -5.294 10.530 1.00 91.88 84 ASP A N 1
ATOM 617 C CA . ASP A 1 84 ? 3.943 -6.366 9.655 1.00 91.88 84 ASP A CA 1
ATOM 618 C C . ASP A 1 84 ? 3.817 -5.969 8.182 1.00 91.88 84 ASP A C 1
ATOM 620 O O . ASP A 1 84 ? 4.786 -6.052 7.425 1.00 91.88 84 ASP A O 1
ATOM 624 N N . PHE A 1 85 ? 2.659 -5.444 7.767 1.00 88.56 85 PHE A N 1
ATOM 625 C CA . PHE A 1 85 ? 2.475 -4.973 6.394 1.00 88.56 85 PHE A CA 1
ATOM 626 C C . PHE A 1 85 ? 3.429 -3.820 6.042 1.00 88.56 85 PHE A C 1
ATOM 628 O O . PHE A 1 85 ? 3.976 -3.775 4.938 1.00 88.56 85 PHE A O 1
ATOM 635 N N . ASN A 1 86 ? 3.672 -2.891 6.969 1.00 91.25 86 ASN A N 1
ATOM 636 C CA . ASN A 1 86 ? 4.622 -1.797 6.770 1.00 91.25 86 ASN A CA 1
ATOM 637 C C . ASN A 1 86 ? 6.074 -2.307 6.679 1.00 91.25 86 ASN A C 1
ATOM 639 O O . ASN A 1 86 ? 6.855 -1.830 5.848 1.00 91.25 86 ASN A O 1
ATOM 643 N N . ALA A 1 87 ? 6.434 -3.302 7.493 1.00 90.31 87 ALA A N 1
ATOM 644 C CA . ALA A 1 87 ? 7.734 -3.961 7.438 1.00 90.31 87 ALA A CA 1
ATOM 645 C C . ALA A 1 87 ? 7.934 -4.698 6.104 1.00 90.31 87 ALA A C 1
ATOM 647 O O . ALA A 1 87 ? 8.974 -4.523 5.459 1.00 90.31 87 ALA A O 1
ATOM 648 N N . ASP A 1 88 ? 6.922 -5.434 5.640 1.00 88.69 88 ASP A N 1
ATOM 649 C CA . ASP A 1 88 ? 6.918 -6.117 4.345 1.00 88.69 88 ASP A CA 1
ATOM 650 C C . ASP A 1 88 ? 7.018 -5.130 3.181 1.00 88.69 88 ASP A C 1
ATOM 652 O O . ASP A 1 88 ? 7.802 -5.340 2.250 1.00 88.69 88 ASP A O 1
ATOM 656 N N . LEU A 1 89 ? 6.291 -4.009 3.243 1.00 87.25 89 LEU A N 1
ATOM 657 C CA . LEU A 1 89 ? 6.394 -2.942 2.251 1.00 87.25 89 LEU A CA 1
ATOM 658 C C . LEU A 1 89 ? 7.826 -2.386 2.203 1.00 87.25 89 LEU A C 1
ATOM 660 O O . LEU A 1 89 ? 8.378 -2.196 1.119 1.00 87.25 89 LEU A O 1
ATOM 664 N N . ALA A 1 90 ? 8.460 -2.148 3.354 1.00 86.88 90 ALA A N 1
ATOM 665 C CA . ALA A 1 90 ? 9.817 -1.610 3.423 1.00 86.88 90 ALA A CA 1
ATOM 666 C C . ALA A 1 90 ? 10.885 -2.604 2.923 1.00 86.88 90 ALA A C 1
ATOM 668 O O . ALA A 1 90 ? 11.764 -2.230 2.135 1.00 86.88 90 ALA A O 1
ATOM 669 N N . ALA A 1 91 ? 10.806 -3.865 3.354 1.00 87.38 91 ALA A N 1
ATOM 670 C CA . ALA A 1 91 ? 11.755 -4.913 2.987 1.00 87.38 91 ALA A CA 1
ATOM 671 C C . ALA A 1 91 ? 11.578 -5.355 1.525 1.00 87.38 91 ALA A C 1
ATOM 673 O O . ALA A 1 91 ? 12.544 -5.393 0.753 1.00 87.38 91 ALA A O 1
ATOM 674 N N . GLY A 1 92 ? 10.335 -5.624 1.123 1.00 88.81 92 GLY A N 1
ATOM 675 C CA . GLY A 1 92 ? 9.974 -6.078 -0.216 1.00 88.81 92 GLY A CA 1
ATOM 676 C C . GLY A 1 92 ? 10.271 -5.038 -1.290 1.00 88.81 92 GLY A C 1
ATOM 677 O O . GLY A 1 92 ? 10.745 -5.393 -2.368 1.00 88.81 92 GLY A O 1
ATOM 678 N N . TRP A 1 93 ? 10.093 -3.746 -0.989 1.00 87.12 93 TRP A N 1
ATOM 679 C CA . TRP A 1 93 ? 10.320 -2.674 -1.960 1.00 87.12 93 TRP A CA 1
ATOM 680 C C . TRP A 1 93 ? 11.757 -2.617 -2.484 1.00 87.12 93 TRP A C 1
ATOM 682 O O . TRP A 1 93 ? 11.978 -2.437 -3.681 1.00 87.12 93 TRP A O 1
ATOM 692 N N . THR A 1 94 ? 12.748 -2.796 -1.611 1.00 86.06 94 THR A N 1
ATOM 693 C CA . THR A 1 94 ? 14.164 -2.732 -2.012 1.00 86.06 94 THR A CA 1
ATOM 694 C C . THR A 1 94 ? 14.534 -3.899 -2.928 1.00 86.06 94 THR A C 1
ATOM 696 O O . THR A 1 94 ? 15.210 -3.709 -3.946 1.00 86.06 94 THR A O 1
ATOM 699 N N . SER A 1 95 ? 14.059 -5.1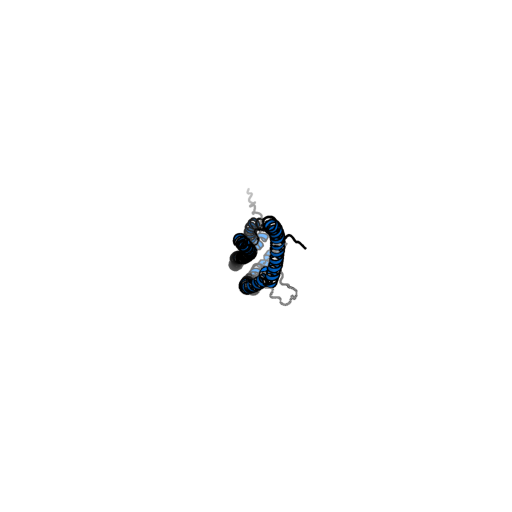03 -2.597 1.00 88.69 95 SER A N 1
ATOM 700 C CA . SER A 1 95 ? 14.244 -6.291 -3.433 1.00 88.69 95 SER A CA 1
ATOM 701 C C . SER A 1 95 ? 13.527 -6.132 -4.774 1.00 88.69 95 SER A C 1
ATOM 703 O O . SER A 1 95 ? 14.150 -6.294 -5.822 1.00 88.69 95 SER A O 1
ATOM 705 N N . PHE A 1 96 ? 12.265 -5.702 -4.750 1.00 87.12 96 PHE A N 1
ATOM 706 C CA . PHE A 1 96 ? 11.466 -5.456 -5.944 1.00 87.12 96 PHE A CA 1
ATOM 707 C C . PHE A 1 96 ? 12.093 -4.409 -6.869 1.00 87.12 96 PHE A C 1
ATOM 709 O O . PHE A 1 96 ? 12.177 -4.644 -8.074 1.00 87.12 96 PHE A O 1
ATOM 716 N N . LEU A 1 97 ? 12.591 -3.287 -6.333 1.00 86.88 97 LEU A N 1
ATOM 717 C CA . LEU A 1 97 ? 13.308 -2.281 -7.119 1.00 86.88 97 LEU A CA 1
ATOM 718 C C . LEU A 1 97 ? 14.563 -2.860 -7.764 1.00 86.88 97 LEU A C 1
ATOM 720 O O . LEU A 1 97 ? 14.792 -2.643 -8.950 1.00 86.88 97 LEU A O 1
ATOM 724 N N . THR A 1 98 ? 15.354 -3.611 -7.001 1.00 88.50 98 THR A N 1
ATOM 725 C CA . THR A 1 98 ? 16.601 -4.205 -7.495 1.00 88.50 98 THR A CA 1
ATOM 726 C C . THR A 1 98 ? 16.320 -5.209 -8.614 1.00 88.50 98 THR A C 1
ATOM 728 O O . THR A 1 98 ? 16.943 -5.142 -9.672 1.00 88.50 98 THR A O 1
ATOM 731 N N . SER A 1 99 ? 15.339 -6.096 -8.427 1.00 89.50 99 SER A N 1
ATOM 732 C CA . SER A 1 99 ? 14.907 -7.060 -9.444 1.00 89.50 99 SER A CA 1
ATOM 733 C C . SER A 1 99 ? 14.303 -6.378 -10.672 1.00 89.50 99 SER A C 1
ATOM 735 O O . SER A 1 99 ? 14.593 -6.783 -11.795 1.00 89.50 99 SER A O 1
ATOM 737 N N . SER A 1 100 ? 13.514 -5.318 -10.481 1.00 86.00 100 SER A N 1
ATOM 738 C CA . SER A 1 100 ? 12.930 -4.546 -11.584 1.00 86.00 100 SER A CA 1
ATOM 739 C C . SER A 1 100 ? 14.006 -3.818 -12.386 1.00 86.00 100 SER A C 1
ATOM 741 O O . SER A 1 100 ? 13.995 -3.880 -13.612 1.00 86.00 100 SER A O 1
ATOM 743 N N . MET A 1 101 ? 14.980 -3.186 -11.720 1.00 85.62 101 MET A N 1
ATOM 744 C CA . MET A 1 101 ? 16.127 -2.556 -12.382 1.00 85.62 101 MET A CA 1
ATOM 745 C C . MET A 1 101 ? 16.955 -3.581 -13.156 1.00 85.62 101 MET A C 1
ATOM 747 O O . MET A 1 101 ? 17.260 -3.344 -14.320 1.00 85.62 101 MET A O 1
ATOM 751 N N . ALA A 1 102 ? 17.240 -4.743 -12.562 1.00 88.44 102 ALA A N 1
ATOM 752 C CA . ALA A 1 102 ? 17.945 -5.821 -13.249 1.00 88.44 102 ALA A CA 1
ATOM 753 C C . ALA A 1 102 ? 17.171 -6.333 -14.479 1.00 88.44 102 ALA A C 1
ATOM 755 O O . ALA A 1 102 ? 17.771 -6.580 -15.522 1.00 88.44 102 ALA A O 1
ATOM 756 N N . GLY A 1 103 ? 15.841 -6.451 -14.392 1.00 86.31 103 GLY A N 1
ATOM 757 C CA . GLY A 1 103 ? 14.989 -6.839 -15.519 1.00 86.31 103 GLY A CA 1
ATOM 758 C C . GLY A 1 103 ? 14.963 -5.799 -16.644 1.00 86.31 103 GLY A C 1
ATOM 759 O O . GLY A 1 103 ? 15.047 -6.159 -17.820 1.00 86.31 103 GLY A O 1
ATOM 760 N N . ILE A 1 104 ? 14.901 -4.510 -16.300 1.00 82.31 104 ILE A N 1
ATOM 761 C CA . ILE A 1 104 ? 15.002 -3.402 -17.263 1.00 82.31 104 ILE A CA 1
ATOM 762 C C . ILE A 1 104 ? 16.361 -3.426 -17.952 1.00 82.31 104 ILE A C 1
ATOM 764 O O . ILE A 1 104 ? 16.417 -3.365 -19.179 1.00 82.31 104 ILE A O 1
ATOM 768 N N . ASP A 1 105 ? 17.441 -3.554 -17.184 1.00 83.12 105 ASP A N 1
ATOM 769 C CA . ASP A 1 105 ? 18.797 -3.568 -17.724 1.00 83.12 105 ASP A CA 1
ATOM 770 C C . ASP A 1 105 ? 19.007 -4.799 -18.633 1.00 83.12 105 ASP A C 1
ATOM 772 O O . ASP A 1 105 ? 19.612 -4.689 -19.698 1.00 83.12 105 ASP A O 1
ATOM 776 N N . ALA A 1 106 ? 18.413 -5.948 -18.291 1.00 84.25 106 ALA A N 1
ATOM 777 C CA . ALA A 1 106 ? 18.454 -7.157 -19.115 1.00 84.25 106 ALA A CA 1
ATOM 778 C C . ALA A 1 106 ? 17.619 -7.073 -20.407 1.00 84.25 106 ALA A C 1
ATOM 780 O O . ALA A 1 106 ? 17.961 -7.732 -21.389 1.00 84.25 106 ALA A O 1
ATOM 781 N N . THR A 1 107 ? 16.530 -6.296 -20.417 1.00 79.75 107 THR A N 1
ATOM 782 C CA . THR A 1 107 ? 15.566 -6.278 -21.535 1.00 79.75 107 THR A CA 1
ATOM 783 C C . THR A 1 107 ? 15.747 -5.062 -22.437 1.00 79.75 107 THR A C 1
ATOM 785 O O . THR A 1 107 ? 15.851 -5.196 -23.652 1.00 79.75 107 THR A O 1
ATOM 788 N N . ILE A 1 108 ? 15.777 -3.868 -21.844 1.00 76.44 108 ILE A N 1
ATOM 789 C CA . ILE A 1 108 ? 15.805 -2.585 -22.552 1.00 76.44 108 ILE A CA 1
ATOM 790 C C . ILE A 1 108 ? 17.248 -2.153 -22.817 1.00 76.44 108 ILE A C 1
ATOM 792 O O . ILE A 1 108 ? 17.547 -1.681 -23.908 1.00 76.44 108 ILE A O 1
ATOM 796 N N . ALA A 1 109 ? 18.150 -2.347 -21.851 1.00 74.25 109 ALA A N 1
ATOM 797 C CA . ALA A 1 109 ? 19.558 -1.969 -21.988 1.00 74.25 109 ALA A CA 1
ATOM 798 C C . ALA A 1 109 ? 20.457 -3.126 -22.466 1.00 74.25 109 ALA A C 1
ATOM 800 O O . ALA A 1 109 ? 21.673 -3.085 -22.282 1.00 74.25 109 ALA A O 1
ATOM 801 N N . SER A 1 110 ? 19.868 -4.167 -23.065 1.00 83.50 110 SER A N 1
ATOM 802 C CA . SER A 1 110 ? 20.597 -5.371 -23.459 1.00 83.50 110 SER A CA 1
ATOM 803 C C . SER A 1 110 ? 21.663 -5.056 -24.517 1.00 83.50 110 SER A C 1
ATOM 805 O O . SER A 1 110 ? 21.299 -4.671 -25.635 1.00 83.50 110 SER A O 1
ATOM 807 N N . PRO A 1 111 ? 22.962 -5.286 -24.237 1.00 80.50 111 PRO A N 1
ATOM 808 C CA . PRO A 1 111 ? 24.033 -5.026 -25.201 1.00 80.50 111 PRO A CA 1
ATOM 809 C C . PRO A 1 111 ? 23.842 -5.785 -26.518 1.00 80.50 111 PRO A C 1
ATOM 811 O O . PRO A 1 111 ? 24.154 -5.271 -27.585 1.00 80.50 111 PRO A O 1
ATOM 814 N N . VAL A 1 112 ? 23.252 -6.983 -26.452 1.00 83.75 112 VAL A N 1
ATOM 815 C CA . VAL A 1 112 ? 22.997 -7.839 -27.619 1.00 83.75 112 VAL A CA 1
ATOM 816 C C . VAL A 1 112 ? 21.955 -7.223 -28.555 1.00 83.75 112 VAL A C 1
ATOM 818 O O . VAL A 1 112 ? 22.098 -7.280 -29.775 1.00 83.75 112 VAL A O 1
ATOM 821 N N . VAL A 1 113 ? 20.900 -6.622 -27.997 1.00 81.69 113 VAL A N 1
ATOM 822 C CA . VAL A 1 113 ? 19.856 -5.964 -28.799 1.00 81.69 113 VAL A CA 1
ATOM 823 C C . VAL A 1 113 ? 20.423 -4.714 -29.467 1.00 81.69 113 VAL A C 1
ATOM 825 O O . VAL A 1 113 ? 20.183 -4.496 -30.655 1.00 81.69 113 VAL A O 1
ATOM 828 N N . PHE A 1 114 ? 21.224 -3.938 -28.734 1.00 82.12 114 PHE A N 1
ATOM 829 C CA . PHE A 1 114 ? 21.908 -2.765 -29.271 1.00 82.12 114 PHE A CA 1
ATOM 830 C C . PHE A 1 114 ? 22.865 -3.110 -30.402 1.00 82.12 114 PHE A C 1
ATOM 832 O O . PHE A 1 114 ? 22.764 -2.519 -31.472 1.00 82.12 114 PHE A O 1
ATOM 839 N N . GLU A 1 115 ? 23.732 -4.099 -30.201 1.00 85.88 115 GLU A N 1
ATOM 840 C CA . GLU A 1 115 ? 24.674 -4.548 -31.223 1.00 85.88 115 GLU A CA 1
ATOM 841 C C . GLU A 1 115 ? 23.926 -5.048 -32.471 1.00 85.88 115 GLU A C 1
ATOM 843 O O . GLU A 1 115 ? 24.288 -4.729 -33.604 1.00 85.88 115 GLU A O 1
ATOM 848 N N . GLY A 1 116 ? 22.813 -5.766 -32.289 1.00 87.25 116 GLY A N 1
ATOM 849 C CA . GLY A 1 116 ? 21.938 -6.168 -33.390 1.00 87.25 116 GLY A CA 1
ATOM 850 C C . GLY A 1 116 ? 21.357 -4.978 -34.165 1.00 87.25 116 GLY A C 1
ATOM 851 O O . GLY A 1 116 ? 21.386 -4.966 -35.397 1.00 87.25 116 GLY A O 1
ATOM 852 N N . MET A 1 117 ? 20.851 -3.960 -33.465 1.00 86.06 117 MET A N 1
ATOM 853 C CA . MET A 1 117 ? 20.291 -2.754 -34.087 1.00 86.06 117 MET A CA 1
ATOM 854 C C . MET A 1 117 ? 21.361 -1.902 -34.778 1.00 86.06 117 MET A C 1
ATOM 856 O O . MET A 1 117 ? 21.130 -1.438 -35.898 1.00 86.06 117 MET A O 1
ATOM 860 N N . GLU A 1 118 ? 22.526 -1.731 -34.152 1.00 89.69 118 GLU A N 1
ATOM 861 C CA . GLU A 1 118 ? 23.680 -1.038 -34.725 1.00 89.69 118 GLU A CA 1
ATOM 862 C C . GLU A 1 118 ? 24.112 -1.710 -36.026 1.00 89.69 118 GLU A C 1
ATOM 864 O O . GLU A 1 118 ? 24.237 -1.039 -37.050 1.00 89.69 118 GLU A O 1
ATOM 869 N N . ASN A 1 119 ? 24.246 -3.039 -36.026 1.00 91.06 119 ASN A N 1
ATOM 870 C CA . ASN A 1 119 ? 24.606 -3.799 -37.220 1.00 91.06 119 ASN A CA 1
ATOM 871 C C . ASN A 1 119 ? 23.589 -3.596 -38.354 1.00 91.06 119 ASN A C 1
ATOM 873 O O . ASN A 1 119 ? 23.973 -3.318 -39.490 1.00 91.06 119 ASN A O 1
ATOM 877 N N . VAL A 1 120 ? 22.285 -3.644 -38.057 1.00 93.31 120 VAL A N 1
ATOM 878 C CA . VAL A 1 120 ? 21.230 -3.433 -39.066 1.00 93.31 120 VAL A CA 1
ATOM 879 C C . VAL A 1 120 ? 21.263 -2.015 -39.647 1.00 93.31 120 VAL A C 1
ATOM 881 O O . VAL A 1 120 ? 21.104 -1.841 -40.863 1.00 93.31 120 VAL A O 1
ATOM 884 N N . VAL A 1 121 ? 21.462 -0.993 -38.810 1.00 93.62 121 VAL A N 1
ATOM 885 C CA . VAL A 1 121 ? 21.552 0.404 -39.262 1.00 93.62 121 VAL A CA 1
ATOM 886 C C . VAL A 1 121 ? 22.839 0.640 -40.041 1.00 93.62 121 VAL A C 1
ATOM 888 O O . VAL A 1 121 ? 22.781 1.209 -41.130 1.00 93.62 121 VAL A O 1
ATOM 891 N N . SER A 1 122 ? 23.970 0.134 -39.556 1.00 93.19 122 SER A N 1
ATOM 892 C CA . SER A 1 122 ? 25.264 0.183 -40.239 1.00 93.19 122 SER A CA 1
ATOM 893 C C . SER A 1 122 ? 25.180 -0.457 -41.626 1.00 93.19 122 SER A C 1
ATOM 895 O O . SER A 1 122 ? 25.564 0.158 -42.621 1.00 93.19 122 SER A O 1
ATOM 897 N N . ASP A 1 123 ? 24.555 -1.631 -41.749 1.00 94.56 123 ASP A N 1
ATOM 898 C CA . ASP A 1 123 ? 24.344 -2.302 -43.034 1.00 94.56 123 ASP A CA 1
ATOM 899 C C . ASP A 1 123 ? 23.403 -1.536 -43.965 1.00 94.56 123 ASP A C 1
ATOM 901 O O . ASP A 1 123 ? 23.550 -1.567 -45.192 1.00 94.56 123 ASP A O 1
ATOM 905 N N . ARG A 1 124 ? 22.395 -0.853 -43.419 1.00 94.38 124 ARG A N 1
ATOM 906 C CA . ARG A 1 124 ? 21.521 0.011 -44.216 1.00 94.38 124 ARG A CA 1
ATOM 907 C C . ARG A 1 124 ? 22.281 1.231 -44.732 1.00 94.38 124 ARG A C 1
ATOM 909 O O . ARG A 1 124 ? 22.231 1.490 -45.934 1.00 94.38 124 ARG A O 1
ATOM 916 N N . VAL A 1 125 ? 23.005 1.927 -43.859 1.00 93.88 125 VAL A N 1
ATOM 917 C CA . VAL A 1 125 ? 23.810 3.101 -44.214 1.00 93.88 125 VAL A CA 1
ATOM 918 C C . VAL A 1 125 ? 24.875 2.718 -45.237 1.00 93.88 125 VAL A C 1
ATOM 920 O O . VAL A 1 125 ? 24.989 3.385 -46.259 1.00 93.88 125 VAL A O 1
ATOM 923 N N . ARG A 1 126 ? 25.568 1.586 -45.060 1.00 92.25 126 ARG A N 1
ATOM 924 C CA . ARG A 1 126 ? 26.525 1.052 -46.045 1.00 92.25 126 ARG A CA 1
ATOM 925 C C . ARG A 1 126 ? 25.875 0.756 -47.392 1.00 92.25 126 ARG A C 1
ATOM 927 O O . ARG A 1 126 ? 26.442 1.077 -48.432 1.00 92.25 126 ARG A O 1
ATOM 934 N N . ARG A 1 127 ? 24.674 0.166 -47.414 1.00 93.19 127 ARG A N 1
ATOM 935 C CA . ARG A 1 127 ? 23.935 -0.075 -48.668 1.00 93.19 127 ARG A CA 1
ATOM 936 C C . ARG A 1 127 ? 23.553 1.227 -49.368 1.00 93.19 127 ARG A C 1
ATOM 938 O O . ARG A 1 127 ? 23.660 1.304 -50.591 1.00 93.19 127 ARG A O 1
ATOM 945 N N . GLU A 1 128 ? 23.111 2.235 -48.625 1.00 91.62 128 GLU A N 1
ATOM 946 C CA . GLU A 1 128 ? 22.793 3.560 -49.168 1.00 91.62 128 GLU A CA 1
ATOM 947 C C . GLU A 1 128 ? 24.058 4.279 -49.662 1.00 91.62 128 GLU A C 1
ATOM 949 O O . GLU A 1 128 ? 24.071 4.796 -50.780 1.00 91.62 128 GLU A O 1
ATOM 954 N N . GLN A 1 129 ? 25.148 4.212 -48.897 1.00 92.50 129 GLN A N 1
ATOM 955 C CA . GLN A 1 129 ? 26.452 4.758 -49.259 1.00 92.50 129 GLN A CA 1
ATOM 956 C C . GLN A 1 129 ? 26.989 4.107 -50.535 1.00 92.50 129 GLN A C 1
ATOM 958 O O . GLN A 1 129 ? 27.362 4.823 -51.457 1.00 92.50 129 GLN A O 1
ATOM 963 N N . ASN A 1 130 ? 26.951 2.777 -50.649 1.00 90.62 130 ASN A N 1
ATOM 964 C CA . ASN A 1 130 ? 27.404 2.057 -51.842 1.00 90.62 130 ASN A CA 1
ATOM 965 C C . ASN A 1 130 ? 26.589 2.425 -53.088 1.00 90.62 130 ASN A C 1
ATOM 967 O O . ASN A 1 130 ? 27.155 2.583 -54.169 1.00 90.62 130 ASN A O 1
ATOM 971 N N . LYS A 1 131 ? 25.269 2.615 -52.952 1.00 93.19 131 LYS A N 1
ATOM 972 C CA . LYS A 1 131 ? 24.429 3.126 -54.048 1.00 93.19 131 LYS A CA 1
ATOM 973 C C . LYS A 1 131 ? 24.815 4.558 -54.427 1.00 93.19 131 LYS A C 1
ATOM 975 O O . LYS A 1 131 ? 24.931 4.858 -55.613 1.00 93.19 131 LYS A O 1
ATOM 980 N N . GLY A 1 132 ? 25.037 5.421 -53.435 1.00 89.06 132 GLY A N 1
ATOM 981 C CA . GLY A 1 132 ? 25.489 6.797 -53.641 1.00 89.06 132 GLY A CA 1
ATOM 982 C C . GLY A 1 132 ? 26.848 6.863 -54.338 1.00 89.06 132 GLY A C 1
ATOM 983 O O . GLY A 1 132 ? 26.987 7.571 -55.329 1.00 89.06 132 GLY A O 1
ATOM 984 N N . LEU A 1 133 ? 27.808 6.050 -53.888 1.00 89.88 133 LEU A N 1
ATOM 985 C CA . LEU A 1 133 ? 29.142 5.921 -54.475 1.00 89.88 133 LEU A CA 1
ATOM 986 C C . LEU A 1 133 ? 29.077 5.422 -55.918 1.00 89.88 133 LEU A C 1
ATOM 988 O O . LEU A 1 133 ? 29.734 5.985 -56.785 1.00 89.88 133 LEU A O 1
ATOM 992 N N . ALA A 1 134 ? 28.256 4.410 -56.210 1.00 90.12 134 ALA A N 1
ATOM 993 C CA . ALA A 1 134 ? 28.097 3.909 -57.573 1.00 90.12 134 ALA A CA 1
ATOM 994 C C . ALA A 1 134 ? 27.574 4.997 -58.530 1.00 90.12 134 ALA A C 1
ATOM 996 O O . ALA A 1 134 ? 28.096 5.157 -59.634 1.00 90.12 134 ALA A O 1
ATOM 997 N N . LEU A 1 135 ? 26.582 5.782 -58.096 1.00 89.38 135 LEU A N 1
ATOM 998 C CA . LEU A 1 135 ? 26.034 6.892 -58.882 1.00 89.38 135 LEU A CA 1
ATOM 999 C C . LEU A 1 135 ? 27.022 8.058 -59.015 1.00 89.38 135 LEU A C 1
ATOM 1001 O O . LEU A 1 135 ? 27.140 8.643 -60.092 1.00 89.38 135 LEU A O 1
ATOM 1005 N N . PHE A 1 136 ? 27.730 8.393 -57.936 1.00 89.75 136 PHE A N 1
ATOM 1006 C CA . PHE A 1 136 ? 28.750 9.435 -57.929 1.00 89.75 136 PHE A CA 1
ATOM 1007 C C . PHE A 1 136 ? 29.905 9.082 -58.870 1.00 89.75 136 PHE A C 1
ATOM 1009 O O . PHE A 1 136 ? 30.252 9.888 -59.729 1.00 89.75 136 PHE A O 1
ATOM 1016 N N . ASN A 1 137 ? 30.421 7.854 -58.795 1.00 87.69 137 ASN A N 1
ATOM 1017 C CA . ASN A 1 137 ? 31.502 7.368 -59.652 1.00 87.69 137 ASN A CA 1
ATOM 1018 C C . ASN A 1 137 ? 31.092 7.337 -61.125 1.00 87.69 137 ASN A C 1
ATOM 1020 O O . ASN A 1 137 ? 31.873 7.753 -61.977 1.00 87.69 137 ASN A O 1
ATOM 1024 N N . ALA A 1 138 ? 29.863 6.909 -61.435 1.00 87.56 138 ALA A N 1
ATOM 1025 C CA . ALA A 1 138 ? 29.349 6.932 -62.804 1.00 87.56 138 ALA A CA 1
ATOM 1026 C C . ALA A 1 138 ? 29.331 8.356 -63.391 1.00 87.56 138 ALA A C 1
ATOM 1028 O O . ALA A 1 138 ? 29.714 8.553 -64.541 1.00 87.56 138 ALA A O 1
ATOM 1029 N N . ARG A 1 139 ? 28.948 9.360 -62.591 1.00 86.06 139 ARG A N 1
ATOM 1030 C CA . ARG A 1 139 ? 28.955 10.773 -63.009 1.00 86.06 139 ARG A CA 1
ATOM 1031 C C . ARG A 1 139 ? 30.361 11.369 -63.068 1.00 86.06 139 ARG A C 1
ATOM 1033 O O . ARG A 1 139 ? 30.659 12.152 -63.961 1.00 86.06 139 ARG A O 1
ATOM 1040 N N . ALA A 1 140 ? 31.230 11.009 -62.129 1.00 84.38 140 ALA A N 1
ATOM 1041 C CA . ALA A 1 140 ? 32.609 11.485 -62.100 1.00 84.38 140 ALA A CA 1
ATOM 1042 C C . ALA A 1 140 ? 33.439 10.926 -63.271 1.00 84.38 140 ALA A C 1
ATOM 1044 O O . ALA A 1 140 ? 34.310 11.632 -63.783 1.00 84.38 140 ALA A O 1
ATOM 1045 N N . LEU A 1 141 ? 33.147 9.691 -63.712 1.00 83.25 141 LEU A N 1
ATOM 1046 C CA . LEU A 1 141 ? 33.735 9.062 -64.903 1.00 83.25 141 LEU A CA 1
ATOM 1047 C C . LEU A 1 141 ? 33.403 9.857 -66.164 1.00 83.25 141 LEU A C 1
ATOM 1049 O O . LEU A 1 141 ? 34.300 10.141 -66.951 1.00 83.25 141 LEU A O 1
ATOM 1053 N N . ASP A 1 142 ? 32.138 10.247 -66.316 1.00 85.62 142 ASP A N 1
ATOM 1054 C CA . ASP A 1 142 ? 31.644 10.993 -67.478 1.00 85.62 142 ASP A CA 1
ATOM 1055 C C . ASP A 1 142 ? 32.352 12.353 -67.648 1.00 85.62 142 ASP A C 1
ATOM 1057 O O . ASP A 1 142 ? 32.603 12.812 -68.757 1.00 85.62 142 ASP A O 1
ATOM 1061 N N . ILE A 1 143 ? 32.764 12.973 -66.536 1.00 79.81 143 ILE A N 1
ATOM 1062 C CA . ILE A 1 143 ? 33.405 14.300 -66.518 1.00 79.81 143 ILE A CA 1
ATOM 1063 C C . ILE A 1 143 ? 34.948 14.201 -66.471 1.00 79.81 143 ILE A C 1
ATOM 1065 O O . ILE A 1 143 ? 35.647 15.209 -66.547 1.00 79.81 143 ILE A O 1
ATOM 1069 N N . GLY A 1 144 ? 35.522 12.998 -66.343 1.00 76.25 144 GLY A N 1
ATOM 1070 C CA . GLY A 1 144 ? 36.976 12.808 -66.216 1.00 76.25 144 GLY A CA 1
ATOM 1071 C C . GLY A 1 144 ? 37.572 13.344 -64.904 1.00 76.25 144 GLY A C 1
ATOM 1072 O O . GLY A 1 144 ? 38.785 13.511 -64.791 1.00 76.25 144 GLY A O 1
ATOM 1073 N N . ALA A 1 145 ? 36.739 13.605 -63.892 1.00 73.25 145 ALA A N 1
ATOM 1074 C CA . ALA A 1 145 ? 37.127 14.270 -62.644 1.00 73.25 145 ALA A CA 1
ATOM 1075 C C . ALA A 1 145 ? 37.704 13.321 -61.572 1.00 73.25 145 ALA A C 1
ATOM 1077 O O . ALA A 1 145 ? 38.021 13.742 -60.469 1.00 73.25 145 ALA A O 1
ATOM 1078 N N . ILE A 1 146 ? 37.858 12.030 -61.862 1.00 73.19 146 ILE A N 1
ATOM 1079 C CA . ILE A 1 146 ? 38.231 11.009 -60.859 1.00 73.19 146 ILE A CA 1
ATOM 1080 C C . ILE A 1 146 ? 39.646 11.190 -60.301 1.00 73.19 146 ILE A C 1
ATOM 1082 O O . ILE A 1 146 ? 39.946 10.717 -59.208 1.00 73.19 146 ILE A O 1
ATOM 1086 N N . GLN A 1 147 ? 40.521 11.890 -61.024 1.00 75.62 147 GLN A N 1
ATOM 1087 C CA . GLN A 1 147 ? 41.899 12.134 -60.592 1.00 75.62 147 GLN A CA 1
ATOM 1088 C C . GLN A 1 147 ? 42.074 13.442 -59.805 1.00 75.62 147 GLN A C 1
ATOM 1090 O O . GLN A 1 147 ? 43.201 13.820 -59.489 1.00 75.62 147 GLN A O 1
ATOM 1095 N N . THR A 1 148 ? 40.991 14.157 -59.487 1.00 83.81 148 THR A N 1
ATOM 1096 C CA . THR A 1 148 ? 41.081 15.432 -58.770 1.00 83.81 148 THR A CA 1
ATOM 1097 C C . THR A 1 148 ? 40.993 15.234 -57.256 1.00 83.81 148 THR A C 1
ATOM 1099 O O . THR A 1 148 ? 40.322 14.338 -56.744 1.00 83.81 148 THR A O 1
ATOM 1102 N N . SER A 1 149 ? 41.629 16.129 -56.500 1.00 84.88 149 SER A N 1
ATOM 1103 C CA . SER A 1 149 ? 41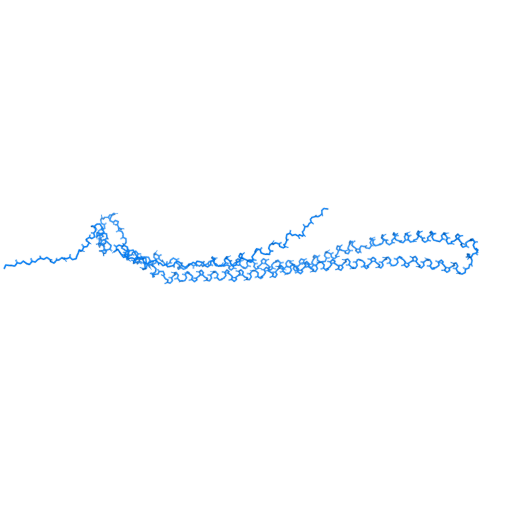.515 16.172 -55.035 1.00 84.88 149 SER A CA 1
ATOM 1104 C C . SER A 1 149 ? 40.071 16.361 -54.555 1.00 84.88 149 SER A C 1
ATOM 1106 O O . SER A 1 149 ? 39.717 15.903 -53.471 1.00 84.88 149 SER A O 1
ATOM 1108 N N . THR A 1 150 ? 39.218 16.988 -55.371 1.00 84.88 150 THR A N 1
ATOM 1109 C CA . THR A 1 150 ? 37.796 17.188 -55.069 1.00 84.88 150 THR A CA 1
ATOM 1110 C C . THR A 1 150 ? 37.017 15.875 -55.031 1.00 84.88 150 THR A C 1
ATOM 1112 O O . THR A 1 150 ? 36.130 15.733 -54.194 1.00 84.88 150 THR A O 1
ATOM 1115 N N . TYR A 1 151 ? 37.375 14.892 -55.865 1.00 86.19 151 TYR A N 1
ATOM 1116 C CA . TYR A 1 151 ? 36.796 13.549 -55.812 1.00 86.19 151 TYR A CA 1
ATOM 1117 C C . TYR A 1 151 ? 37.179 12.830 -54.510 1.00 86.19 151 TYR A C 1
ATOM 1119 O O . TYR A 1 151 ? 36.307 12.318 -53.810 1.00 86.19 151 TYR A O 1
ATOM 1127 N N . ALA A 1 152 ? 38.461 12.866 -54.129 1.00 85.31 152 ALA A N 1
ATOM 1128 C CA . ALA A 1 152 ? 38.923 12.282 -52.868 1.00 85.31 152 ALA A CA 1
ATOM 1129 C C . ALA A 1 152 ? 38.250 12.934 -51.646 1.00 85.31 152 ALA A C 1
ATOM 1131 O O . ALA A 1 152 ? 37.826 12.239 -50.726 1.00 85.31 152 ALA A O 1
ATOM 1132 N N . MET A 1 153 ? 38.094 14.261 -51.658 1.00 86.69 153 MET A N 1
ATOM 1133 C CA . MET A 1 153 ? 37.417 14.988 -50.584 1.00 86.69 153 MET A CA 1
ATOM 1134 C C . MET A 1 153 ? 35.927 14.630 -50.498 1.00 86.69 153 MET A C 1
ATOM 1136 O O . MET A 1 153 ? 35.422 14.422 -49.400 1.00 86.69 153 MET A O 1
ATOM 1140 N N . ALA A 1 154 ? 35.239 14.479 -51.634 1.00 86.06 154 ALA A N 1
ATOM 1141 C CA . ALA A 1 154 ? 33.839 14.056 -51.663 1.00 86.06 154 ALA A CA 1
ATOM 1142 C C . ALA A 1 154 ? 33.636 12.642 -51.088 1.00 86.06 154 ALA A C 1
ATOM 1144 O O . ALA A 1 154 ? 32.680 12.421 -50.348 1.00 86.06 154 ALA A O 1
ATOM 1145 N N . LEU A 1 155 ? 34.553 11.705 -51.367 1.00 88.56 155 LEU A N 1
ATOM 1146 C CA . LEU A 1 155 ? 34.519 10.363 -50.774 1.00 88.56 155 LEU A CA 1
ATOM 1147 C C . LEU A 1 155 ? 34.677 10.407 -49.250 1.00 88.56 155 LEU A C 1
ATOM 1149 O O . LEU A 1 155 ? 33.904 9.769 -48.538 1.00 88.56 155 LEU A O 1
ATOM 1153 N N . VAL A 1 156 ? 35.639 11.190 -48.750 1.00 91.25 156 VAL A N 1
ATOM 1154 C CA . VAL A 1 156 ? 35.867 11.346 -47.304 1.00 91.25 156 VAL A CA 1
ATOM 1155 C C . VAL A 1 156 ? 34.655 11.978 -46.621 1.00 91.25 156 VAL A C 1
ATOM 1157 O O . VAL A 1 156 ? 34.233 11.489 -45.577 1.00 91.25 156 VAL A O 1
ATOM 1160 N N . MET A 1 157 ? 34.055 13.016 -47.215 1.00 90.88 157 MET A N 1
ATOM 1161 C CA . MET A 1 157 ? 32.839 13.634 -46.672 1.00 90.88 157 MET A CA 1
ATOM 1162 C C . MET A 1 157 ? 31.668 12.646 -46.653 1.00 90.88 157 MET A C 1
ATOM 1164 O O . MET A 1 157 ? 30.958 12.563 -45.660 1.00 90.88 157 MET A O 1
ATOM 1168 N N . GLN A 1 158 ? 31.505 11.828 -47.697 1.00 90.44 158 GLN A N 1
ATOM 1169 C CA . GLN A 1 158 ? 30.451 10.814 -47.730 1.00 90.44 158 GLN A CA 1
ATOM 1170 C C . GLN A 1 158 ? 30.668 9.703 -46.683 1.00 90.44 158 GLN A C 1
ATOM 1172 O O . GLN A 1 158 ? 29.701 9.185 -46.123 1.00 90.44 158 GLN A O 1
ATOM 1177 N N . GLU A 1 159 ? 31.919 9.323 -46.409 1.00 90.06 159 GLU A N 1
ATOM 1178 C CA . GLU A 1 159 ? 32.250 8.397 -45.320 1.00 90.06 159 GLU A CA 1
ATOM 1179 C C . GLU A 1 159 ? 32.005 9.003 -43.935 1.00 90.06 159 GLU A C 1
ATOM 1181 O O . GLU A 1 159 ? 31.521 8.301 -43.046 1.00 90.06 159 GLU A O 1
ATOM 1186 N N . GLN A 1 160 ? 32.318 10.287 -43.746 1.00 92.31 160 GLN A N 1
ATOM 1187 C CA . GLN A 1 160 ? 32.028 11.009 -42.506 1.00 92.31 160 GLN A CA 1
ATOM 1188 C C . GLN A 1 160 ? 30.519 11.113 -42.270 1.00 92.31 160 GLN A C 1
ATOM 1190 O O . GLN A 1 160 ? 30.056 10.666 -41.226 1.00 92.31 160 GLN A O 1
ATOM 1195 N N . ASP A 1 161 ? 29.745 11.537 -43.273 1.00 92.31 161 ASP A N 1
ATOM 1196 C CA . ASP A 1 161 ? 28.280 11.603 -43.197 1.00 92.31 161 ASP A CA 1
ATOM 1197 C C . ASP A 1 161 ? 27.658 10.241 -42.844 1.00 92.31 161 ASP A C 1
ATOM 1199 O O . ASP A 1 161 ? 26.683 10.159 -42.095 1.00 92.31 161 ASP A O 1
ATOM 1203 N N . ALA A 1 162 ? 28.204 9.147 -43.387 1.00 88.81 162 ALA A N 1
ATOM 1204 C CA . ALA A 1 162 ? 27.745 7.798 -43.073 1.00 88.81 162 ALA A CA 1
ATOM 1205 C C . ALA A 1 162 ? 28.020 7.424 -41.606 1.00 88.81 162 ALA A C 1
ATOM 1207 O O . ALA A 1 162 ? 27.154 6.841 -40.953 1.00 88.81 162 ALA A O 1
ATOM 1208 N N . ARG A 1 163 ? 29.199 7.770 -41.075 1.00 89.12 163 ARG A N 1
ATOM 1209 C CA . ARG A 1 163 ? 29.544 7.533 -39.664 1.00 89.12 163 ARG A CA 1
ATOM 1210 C C . ARG A 1 163 ? 28.689 8.379 -38.730 1.00 89.12 163 ARG A C 1
ATOM 1212 O O . ARG A 1 163 ? 28.144 7.836 -37.774 1.00 89.12 163 ARG A O 1
ATOM 1219 N N . ASP A 1 164 ? 28.514 9.658 -39.037 1.00 93.44 164 ASP A N 1
ATOM 1220 C CA . ASP A 1 164 ? 27.745 10.586 -38.207 1.00 93.44 164 ASP A CA 1
ATOM 1221 C C . ASP A 1 164 ? 26.284 10.142 -38.079 1.00 93.44 164 ASP A C 1
ATOM 1223 O O . ASP A 1 164 ? 25.737 10.153 -36.980 1.00 93.44 164 ASP A O 1
ATOM 1227 N N . ARG A 1 165 ? 25.676 9.621 -39.156 1.00 90.81 165 ARG A N 1
ATOM 1228 C CA . ARG A 1 165 ? 24.321 9.038 -39.104 1.00 90.81 165 ARG A CA 1
ATOM 1229 C C . ARG A 1 165 ? 24.219 7.810 -38.202 1.00 90.81 165 ARG A C 1
ATOM 1231 O O . ARG A 1 165 ? 23.185 7.603 -37.569 1.00 90.81 165 ARG A O 1
ATOM 1238 N N . VAL A 1 166 ? 25.254 6.969 -38.170 1.00 89.81 166 VAL A N 1
ATOM 1239 C CA . VAL A 1 166 ? 25.289 5.810 -37.264 1.00 89.81 166 VAL A CA 1
ATOM 1240 C C . VAL A 1 166 ? 25.425 6.291 -35.819 1.00 89.81 166 VAL A C 1
ATOM 1242 O O . VAL A 1 166 ? 24.675 5.828 -34.964 1.00 89.81 166 VAL A O 1
ATOM 1245 N N . TYR A 1 167 ? 26.301 7.264 -35.553 1.00 89.69 167 TYR A N 1
ATOM 1246 C CA . TYR A 1 167 ? 26.455 7.840 -34.216 1.00 89.69 167 TYR A CA 1
ATOM 1247 C C . TYR A 1 167 ? 25.185 8.535 -33.719 1.00 89.69 167 TYR A C 1
ATOM 1249 O O . TYR A 1 167 ? 24.784 8.299 -32.584 1.00 89.69 167 TYR A O 1
ATOM 1257 N N . GLU A 1 168 ? 24.519 9.329 -34.560 1.00 92.31 168 GLU A N 1
ATOM 1258 C CA . GLU A 1 168 ? 23.245 9.978 -34.227 1.00 92.31 168 GLU A CA 1
ATOM 1259 C C . GLU A 1 168 ? 22.160 8.950 -33.882 1.00 92.31 168 GLU A C 1
ATOM 1261 O O . GLU A 1 168 ? 21.381 9.141 -32.951 1.00 92.31 168 GLU A O 1
ATOM 1266 N N . PHE A 1 169 ? 22.120 7.822 -34.597 1.00 90.56 169 PHE A N 1
ATOM 1267 C CA . PHE A 1 169 ? 21.190 6.748 -34.269 1.00 90.56 169 PHE A CA 1
ATOM 1268 C C . PHE A 1 169 ? 21.493 6.118 -32.905 1.00 90.56 169 PHE A C 1
ATOM 1270 O O . PHE A 1 169 ? 20.565 5.893 -32.127 1.00 90.56 169 PHE A O 1
ATOM 1277 N N . ILE A 1 170 ? 22.766 5.834 -32.615 1.00 87.25 170 ILE A N 1
ATOM 1278 C CA . ILE A 1 170 ? 23.182 5.236 -31.339 1.00 87.25 170 ILE A CA 1
ATOM 1279 C C . ILE A 1 170 ? 22.807 6.164 -30.180 1.00 87.25 170 ILE A C 1
ATOM 1281 O O . ILE A 1 170 ? 22.103 5.738 -29.266 1.00 87.25 170 ILE A O 1
ATOM 1285 N N . THR A 1 171 ? 23.183 7.443 -30.251 1.00 89.75 171 THR A N 1
ATOM 1286 C CA . THR A 1 171 ? 22.891 8.411 -29.182 1.00 89.75 171 THR A CA 1
ATOM 1287 C C . THR A 1 171 ? 21.390 8.626 -28.996 1.00 89.75 171 THR A C 1
ATOM 1289 O O . THR A 1 171 ? 20.907 8.657 -27.864 1.00 89.75 171 THR A O 1
ATOM 1292 N N . ALA A 1 172 ? 20.614 8.685 -30.084 1.00 89.94 172 ALA A N 1
ATOM 1293 C CA . ALA A 1 172 ? 19.160 8.796 -30.004 1.00 89.94 172 ALA A CA 1
ATOM 1294 C C . ALA A 1 172 ? 18.502 7.561 -29.360 1.00 89.94 172 ALA A C 1
ATOM 1296 O O . ALA A 1 172 ? 17.477 7.687 -28.684 1.00 89.94 172 ALA A O 1
ATOM 1297 N N . GLN A 1 173 ? 19.050 6.359 -29.563 1.00 86.44 173 GLN A N 1
ATOM 1298 C CA . GLN A 1 173 ? 18.558 5.151 -28.892 1.00 86.44 173 GLN A CA 1
ATOM 1299 C C . GLN A 1 173 ? 18.921 5.136 -27.408 1.00 86.44 173 GLN A C 1
ATOM 1301 O O . GLN A 1 173 ? 18.060 4.834 -26.580 1.00 86.44 173 GLN A O 1
ATOM 1306 N N . GLU A 1 174 ? 20.153 5.509 -27.060 1.00 86.19 174 GLU A N 1
ATOM 1307 C CA . GLU A 1 174 ? 20.581 5.646 -25.664 1.00 86.19 174 GLU A CA 1
ATOM 1308 C C . GLU A 1 174 ? 19.690 6.634 -24.900 1.00 86.19 174 GLU A C 1
ATOM 1310 O O . GLU A 1 174 ? 19.225 6.326 -23.800 1.00 86.19 174 GLU A O 1
ATOM 1315 N N . GLU A 1 175 ? 19.366 7.781 -25.504 1.00 89.69 175 GLU A N 1
ATOM 1316 C CA . GLU A 1 175 ? 18.473 8.774 -24.904 1.00 89.69 175 GLU A CA 1
ATOM 1317 C C . GLU A 1 175 ? 17.060 8.214 -24.683 1.00 89.69 175 GLU A C 1
ATOM 1319 O O . GLU A 1 175 ? 16.497 8.347 -23.594 1.00 89.69 175 GLU A O 1
ATOM 1324 N N . ARG A 1 176 ? 16.488 7.519 -25.676 1.00 86.25 176 ARG A N 1
ATOM 1325 C CA . ARG A 1 176 ? 15.164 6.884 -25.538 1.00 86.25 176 ARG A CA 1
ATOM 1326 C C . ARG A 1 176 ? 15.130 5.873 -24.402 1.00 86.25 176 ARG A C 1
ATOM 1328 O O . ARG A 1 176 ? 14.137 5.797 -23.678 1.00 86.25 176 ARG A O 1
ATOM 1335 N N . ILE A 1 177 ? 16.206 5.114 -24.234 1.00 84.69 177 ILE A N 1
ATOM 1336 C CA . ILE A 1 177 ? 16.320 4.105 -23.183 1.00 84.69 177 ILE A CA 1
ATOM 1337 C C . ILE A 1 177 ? 16.478 4.758 -21.816 1.00 84.69 177 ILE A C 1
ATOM 1339 O O . ILE A 1 177 ? 15.816 4.340 -20.865 1.00 84.69 177 ILE A O 1
ATOM 1343 N N . LEU A 1 178 ? 17.263 5.831 -21.721 1.00 86.06 178 LEU A N 1
ATOM 1344 C CA . LEU A 1 178 ? 17.370 6.626 -20.504 1.00 86.06 178 LEU A CA 1
ATOM 1345 C C . LEU A 1 178 ? 16.002 7.189 -20.083 1.00 86.06 178 LEU A C 1
ATOM 1347 O O . LEU A 1 178 ? 15.616 7.067 -18.920 1.00 86.06 178 LEU A O 1
ATOM 1351 N N . VAL A 1 179 ? 15.244 7.752 -21.029 1.00 89.56 179 VAL A N 1
ATOM 1352 C CA . VAL A 1 179 ? 13.900 8.295 -20.778 1.00 89.56 179 VAL A CA 1
ATOM 1353 C C . VAL A 1 179 ? 12.926 7.190 -20.365 1.00 89.56 179 VAL A C 1
ATOM 1355 O O . VAL A 1 179 ? 12.194 7.354 -19.388 1.00 89.56 179 VAL A O 1
ATOM 1358 N N . ALA A 1 180 ? 12.933 6.042 -21.049 1.00 84.62 180 ALA A N 1
ATOM 1359 C CA . ALA A 1 180 ? 12.097 4.897 -20.690 1.00 84.62 180 ALA A CA 1
ATOM 1360 C C . ALA A 1 180 ? 12.411 4.387 -19.274 1.00 84.62 180 ALA A C 1
ATOM 1362 O O . ALA A 1 180 ? 11.496 4.170 -18.476 1.00 84.62 180 ALA A O 1
ATOM 1363 N N . ARG A 1 181 ? 13.702 4.277 -18.930 1.00 83.38 181 ARG A N 1
ATOM 1364 C CA . ARG A 1 181 ? 14.164 3.908 -17.587 1.00 83.38 181 ARG A CA 1
ATOM 1365 C C . ARG A 1 181 ? 13.680 4.906 -16.540 1.00 83.38 181 ARG A C 1
ATOM 1367 O O . ARG A 1 181 ? 13.168 4.497 -15.501 1.00 83.38 181 ARG A O 1
ATOM 1374 N N . HIS A 1 182 ? 13.817 6.201 -16.811 1.00 88.06 182 HIS A N 1
ATOM 1375 C CA . HIS A 1 182 ? 13.397 7.246 -15.884 1.00 88.06 182 HIS A CA 1
ATOM 1376 C C . HIS A 1 182 ? 11.881 7.227 -15.647 1.00 88.06 182 HIS A C 1
ATOM 1378 O O . HIS A 1 182 ? 11.443 7.266 -14.500 1.00 88.06 182 HIS A O 1
ATOM 1384 N N . ASN A 1 183 ? 11.083 7.082 -16.708 1.00 88.25 183 ASN A N 1
ATOM 1385 C CA . ASN A 1 183 ? 9.625 6.993 -16.605 1.00 88.25 183 ASN A CA 1
ATOM 1386 C C . ASN A 1 183 ? 9.179 5.786 -15.775 1.00 88.25 183 ASN A C 1
ATOM 1388 O O . ASN A 1 183 ? 8.280 5.907 -14.945 1.00 88.25 183 ASN A O 1
ATOM 1392 N N . LEU A 1 184 ? 9.821 4.633 -15.961 1.00 85.19 184 LEU A N 1
ATOM 1393 C CA . LEU A 1 184 ? 9.481 3.426 -15.215 1.00 85.19 184 LEU A CA 1
ATOM 1394 C C . LEU A 1 184 ? 9.882 3.552 -13.735 1.00 85.19 184 LEU A C 1
ATOM 1396 O O . LEU A 1 184 ? 9.087 3.232 -12.855 1.00 85.19 184 LEU A O 1
ATOM 1400 N N . LEU A 1 185 ? 11.059 4.114 -13.439 1.00 85.81 185 LEU A N 1
ATOM 1401 C CA . LEU A 1 185 ? 11.456 4.437 -12.062 1.00 85.81 185 LEU A CA 1
ATOM 1402 C C . LEU A 1 185 ? 10.502 5.440 -11.400 1.00 85.81 185 LEU A C 1
ATOM 1404 O O . LEU A 1 185 ? 10.184 5.292 -10.220 1.00 85.81 185 LEU A O 1
ATOM 1408 N N . ALA A 1 186 ? 10.010 6.430 -12.147 1.00 89.88 186 ALA A N 1
ATOM 1409 C CA . ALA A 1 186 ? 9.017 7.373 -11.649 1.00 89.88 186 ALA A CA 1
ATOM 1410 C C . ALA A 1 186 ? 7.684 6.675 -11.327 1.00 89.88 186 ALA A C 1
ATOM 1412 O O . ALA A 1 186 ? 7.134 6.890 -10.249 1.00 89.88 186 ALA A O 1
ATOM 1413 N N . GLN A 1 187 ? 7.199 5.788 -12.204 1.00 90.06 187 GLN A N 1
ATOM 1414 C CA . GLN A 1 187 ? 5.991 4.986 -11.959 1.00 90.06 187 GLN A CA 1
ATOM 1415 C C . GLN A 1 187 ? 6.138 4.080 -10.730 1.00 90.06 187 GLN A C 1
ATOM 1417 O O . GLN A 1 187 ? 5.233 4.013 -9.901 1.00 90.06 187 GLN A O 1
ATOM 1422 N N . LEU A 1 188 ? 7.298 3.437 -10.569 1.00 87.19 188 LEU A N 1
ATOM 1423 C CA . LEU A 1 188 ? 7.637 2.677 -9.365 1.00 87.19 188 LEU A CA 1
ATOM 1424 C C . LEU A 1 188 ? 7.597 3.571 -8.118 1.00 87.19 188 LEU A C 1
ATOM 1426 O O . LEU A 1 188 ? 6.976 3.219 -7.118 1.00 87.19 188 LEU A O 1
ATOM 1430 N N . GLY A 1 189 ? 8.189 4.764 -8.187 1.00 87.94 189 GLY A N 1
ATOM 1431 C CA . GLY A 1 189 ? 8.130 5.745 -7.105 1.00 87.94 189 GLY A CA 1
ATOM 1432 C C . GLY A 1 189 ? 6.699 6.112 -6.699 1.00 87.94 189 GLY A C 1
ATOM 1433 O O . GLY A 1 189 ? 6.402 6.147 -5.505 1.00 87.94 189 GLY A O 1
ATOM 1434 N N . VAL A 1 190 ? 5.806 6.324 -7.671 1.00 91.75 190 VAL A N 1
ATOM 1435 C CA . VAL A 1 190 ? 4.381 6.601 -7.420 1.00 91.75 190 VAL A CA 1
ATOM 1436 C C . VAL A 1 190 ? 3.704 5.414 -6.736 1.00 91.75 190 VAL A C 1
ATOM 1438 O O . VAL A 1 190 ? 3.085 5.605 -5.693 1.00 91.75 190 VAL A O 1
ATOM 1441 N N . MET A 1 191 ? 3.903 4.187 -7.232 1.00 87.94 191 MET A N 1
ATOM 1442 C CA . MET A 1 191 ? 3.341 2.982 -6.604 1.00 87.94 191 MET A CA 1
ATOM 1443 C C . MET A 1 191 ? 3.774 2.831 -5.138 1.00 87.94 191 MET A C 1
ATOM 1445 O O . MET A 1 191 ? 2.961 2.483 -4.283 1.00 87.94 191 MET A O 1
ATOM 1449 N N . ARG A 1 192 ? 5.033 3.157 -4.813 1.00 87.56 192 ARG A N 1
ATOM 1450 C CA . ARG A 1 192 ? 5.508 3.171 -3.421 1.00 87.56 192 ARG A CA 1
ATOM 1451 C C . ARG A 1 192 ? 4.799 4.231 -2.582 1.00 87.56 192 ARG A C 1
ATOM 1453 O O . ARG A 1 192 ? 4.431 3.958 -1.442 1.00 87.56 192 ARG A O 1
ATOM 1460 N N . MET A 1 193 ? 4.657 5.446 -3.111 1.00 89.88 193 MET A N 1
ATOM 1461 C CA . MET A 1 193 ? 3.982 6.533 -2.398 1.00 89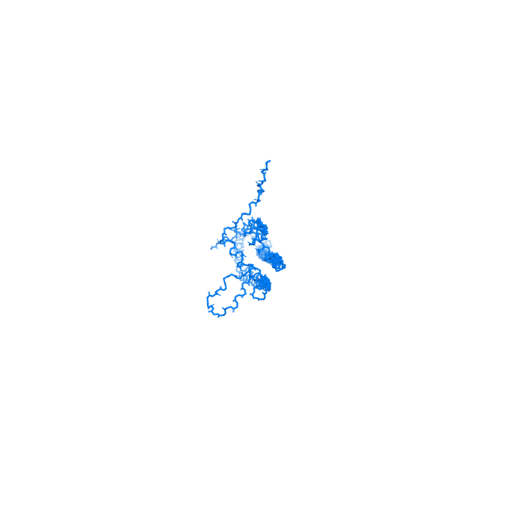.88 193 MET A CA 1
ATOM 1462 C C . MET A 1 193 ? 2.518 6.193 -2.120 1.00 89.88 193 MET A C 1
ATOM 1464 O O . MET A 1 193 ? 2.036 6.476 -1.026 1.00 89.88 193 MET A O 1
ATOM 1468 N N . ASP A 1 194 ? 1.833 5.554 -3.064 1.00 90.62 194 ASP A N 1
ATOM 1469 C CA . ASP A 1 194 ? 0.446 5.128 -2.883 1.00 90.62 194 ASP A CA 1
ATOM 1470 C C . ASP A 1 194 ? 0.328 3.999 -1.851 1.00 90.62 194 ASP A C 1
ATOM 1472 O O . ASP A 1 194 ? -0.547 4.056 -0.988 1.00 90.62 194 ASP A O 1
ATOM 1476 N N . GLY A 1 195 ? 1.264 3.042 -1.848 1.00 87.12 195 GLY A N 1
ATOM 1477 C CA . GLY A 1 195 ? 1.364 2.037 -0.785 1.00 87.12 195 GLY A CA 1
ATOM 1478 C C . GLY A 1 195 ? 1.561 2.668 0.598 1.00 87.12 195 GLY A C 1
ATOM 1479 O O . GLY A 1 195 ? 0.831 2.354 1.534 1.00 87.12 195 GLY A O 1
ATOM 1480 N N . ALA A 1 196 ? 2.484 3.626 0.722 1.00 88.12 196 ALA A N 1
ATOM 1481 C CA . ALA A 1 196 ? 2.730 4.333 1.980 1.00 88.12 196 ALA A CA 1
ATOM 1482 C C . ALA A 1 196 ? 1.517 5.158 2.450 1.00 88.12 196 ALA A C 1
ATOM 1484 O O . ALA A 1 196 ? 1.227 5.209 3.645 1.00 88.12 196 ALA A O 1
ATOM 1485 N N . ARG A 1 197 ? 0.779 5.783 1.522 1.00 91.94 197 ARG A N 1
ATOM 1486 C CA . ARG A 1 197 ? -0.479 6.482 1.834 1.00 91.94 197 ARG A CA 1
ATOM 1487 C C . ARG A 1 197 ? -1.548 5.524 2.348 1.00 91.94 197 ARG A C 1
ATOM 1489 O O . ARG A 1 197 ? -2.198 5.841 3.336 1.00 91.94 197 ARG A O 1
ATOM 1496 N N . ALA A 1 198 ? -1.696 4.355 1.728 1.00 88.19 198 ALA A N 1
ATOM 1497 C CA . ALA A 1 198 ? -2.656 3.351 2.177 1.00 88.19 198 ALA A CA 1
ATOM 1498 C C . ALA A 1 198 ? -2.364 2.876 3.613 1.00 88.19 198 ALA A C 1
ATOM 1500 O O . ALA A 1 198 ? -3.295 2.756 4.409 1.00 88.19 198 ALA A O 1
ATOM 1501 N N . VAL A 1 199 ? -1.085 2.683 3.968 1.00 88.44 199 VAL A N 1
ATOM 1502 C CA . VAL A 1 199 ? -0.670 2.367 5.349 1.00 88.44 199 VAL A CA 1
ATOM 1503 C C . VAL A 1 199 ? -1.044 3.495 6.309 1.00 88.44 199 VAL A C 1
ATOM 1505 O O . VAL A 1 199 ? -1.651 3.239 7.346 1.00 88.44 199 VAL A O 1
ATOM 1508 N N . ALA A 1 200 ? -0.733 4.746 5.958 1.00 91.19 200 ALA A N 1
ATOM 1509 C CA . ALA A 1 200 ? -1.054 5.899 6.798 1.00 91.19 200 ALA A CA 1
ATOM 1510 C C . ALA A 1 200 ? -2.571 6.046 7.029 1.00 91.19 200 ALA A C 1
ATOM 1512 O O . ALA A 1 200 ? -3.010 6.304 8.151 1.00 91.19 200 ALA A O 1
ATOM 1513 N N . ASP A 1 201 ? -3.382 5.820 5.994 1.00 92.88 201 ASP A N 1
ATOM 1514 C CA . ASP A 1 201 ? -4.842 5.838 6.103 1.00 92.88 201 ASP A CA 1
ATOM 1515 C C . ASP A 1 201 ? -5.363 4.705 7.002 1.00 92.88 201 ASP A C 1
ATOM 1517 O O . ASP A 1 201 ? -6.280 4.919 7.800 1.00 92.88 201 ASP A O 1
ATOM 1521 N N . GLN A 1 202 ? -4.785 3.502 6.908 1.00 91.56 202 GLN A N 1
ATOM 1522 C CA . GLN A 1 202 ? -5.134 2.378 7.782 1.00 91.56 202 GLN A CA 1
ATOM 1523 C C . GLN A 1 202 ? -4.771 2.653 9.244 1.00 91.56 202 GLN A C 1
ATOM 1525 O O . GLN A 1 202 ? -5.619 2.453 10.113 1.00 91.56 202 GLN A O 1
ATOM 1530 N N . GLN A 1 203 ? -3.582 3.195 9.513 1.00 92.56 203 GLN A N 1
ATOM 1531 C CA . GLN A 1 203 ? -3.171 3.627 10.856 1.00 92.56 203 GLN A CA 1
ATOM 1532 C C . GLN A 1 203 ? -4.124 4.687 11.425 1.00 92.56 203 GLN A C 1
ATOM 1534 O O . GLN A 1 203 ? -4.532 4.616 12.588 1.00 92.56 203 GLN A O 1
ATOM 1539 N N . GLY A 1 204 ? -4.552 5.638 10.587 1.00 91.25 204 GLY A N 1
ATOM 1540 C CA . GLY A 1 204 ? -5.552 6.636 10.957 1.00 91.25 204 GLY A CA 1
ATOM 1541 C C . GLY A 1 204 ? -6.883 6.003 11.375 1.00 91.25 204 GLY A C 1
ATOM 1542 O O . GLY A 1 204 ? -7.441 6.354 12.416 1.00 91.25 204 GLY A O 1
ATOM 1543 N N . ARG A 1 205 ? -7.378 5.027 10.603 1.00 89.56 205 ARG A N 1
ATOM 1544 C CA . ARG A 1 205 ? -8.618 4.293 10.922 1.00 89.56 205 ARG A CA 1
ATOM 1545 C C . ARG A 1 205 ? -8.487 3.441 12.176 1.00 89.56 205 ARG A C 1
ATOM 1547 O O . ARG A 1 205 ? -9.418 3.393 12.971 1.00 89.56 205 ARG A O 1
ATOM 1554 N N . GLN A 1 206 ? -7.349 2.791 12.368 1.00 90.69 206 GLN A N 1
ATOM 1555 C CA . GLN A 1 206 ? -7.102 1.969 13.542 1.00 90.69 206 GLN A CA 1
ATOM 1556 C C . GLN A 1 206 ? -7.090 2.816 14.819 1.00 90.69 206 GLN A C 1
ATOM 1558 O O . GLN A 1 206 ? -7.744 2.459 15.795 1.00 90.69 206 GLN A O 1
ATOM 1563 N N . THR A 1 207 ? -6.446 3.987 14.784 1.00 89.38 207 THR A N 1
ATOM 1564 C CA . THR A 1 207 ? -6.482 4.946 15.901 1.00 89.38 207 THR A CA 1
ATOM 1565 C C . THR A 1 207 ? -7.919 5.361 16.226 1.00 89.38 207 THR A C 1
ATOM 1567 O O . THR A 1 207 ? -8.309 5.433 17.389 1.00 89.38 207 THR A O 1
ATOM 1570 N N . GLN A 1 208 ? -8.741 5.606 15.201 1.00 92.19 208 GLN A N 1
ATOM 1571 C CA . GLN A 1 208 ? -10.157 5.927 15.397 1.00 92.19 208 GLN A CA 1
ATOM 1572 C C . GLN A 1 208 ? -10.933 4.759 16.015 1.00 92.19 208 GLN A C 1
ATOM 1574 O O . GLN A 1 208 ? -11.697 4.976 16.953 1.00 92.19 208 GLN A O 1
ATOM 1579 N N . LEU A 1 209 ? -10.724 3.533 15.528 1.00 90.50 209 LEU A N 1
ATOM 1580 C CA . LEU A 1 209 ? -11.349 2.332 16.084 1.00 90.50 209 LEU A CA 1
ATOM 1581 C C . LEU A 1 209 ? -10.955 2.123 17.546 1.00 90.50 209 LEU A C 1
ATOM 1583 O O . LEU A 1 209 ? -11.836 1.882 18.361 1.00 90.50 209 LEU A O 1
ATOM 1587 N N . GLN A 1 210 ? -9.678 2.310 17.888 1.00 91.12 210 GLN A N 1
ATOM 1588 C CA . GLN A 1 210 ? -9.187 2.242 19.263 1.00 91.12 210 GLN A CA 1
ATOM 1589 C C . GLN A 1 210 ? -9.886 3.255 20.173 1.00 91.12 210 GLN A C 1
ATOM 1591 O O . GLN A 1 210 ? -10.299 2.909 21.278 1.00 91.12 210 GLN A O 1
ATOM 1596 N N . ILE A 1 211 ? -10.039 4.503 19.720 1.00 90.62 211 ILE A N 1
ATOM 1597 C CA . ILE A 1 211 ? -10.737 5.540 20.491 1.00 90.62 211 ILE A CA 1
ATOM 1598 C C . ILE A 1 211 ? -12.201 5.145 20.715 1.00 90.62 211 ILE A C 1
ATOM 1600 O O . ILE A 1 211 ? -12.699 5.255 21.835 1.00 90.62 211 ILE A O 1
ATOM 1604 N N . VAL A 1 212 ? -12.886 4.673 19.669 1.00 91.81 212 VAL A N 1
ATOM 1605 C CA . VAL A 1 212 ? -14.297 4.272 19.756 1.00 91.81 212 VAL A CA 1
ATOM 1606 C C . VAL A 1 212 ? -14.464 3.072 20.682 1.00 91.81 212 VAL A C 1
ATOM 1608 O O . VAL A 1 212 ? -15.259 3.144 21.615 1.00 91.81 212 VAL A O 1
ATOM 1611 N N . SER A 1 213 ? -13.682 2.009 20.500 1.00 90.31 213 SER A N 1
ATOM 1612 C CA . SER A 1 213 ? -13.800 0.797 21.311 1.00 90.31 213 SER A CA 1
ATOM 1613 C C . SER A 1 213 ? -13.461 1.054 22.780 1.00 90.31 213 SER A C 1
ATOM 1615 O O . SER A 1 213 ? -14.135 0.527 23.660 1.00 90.31 213 SER A O 1
ATOM 1617 N N . LYS A 1 214 ? -12.468 1.909 23.072 1.00 90.94 214 LYS A N 1
ATOM 1618 C CA . LYS A 1 214 ? -12.155 2.320 24.451 1.00 90.94 214 LYS A CA 1
ATOM 1619 C C . LYS A 1 214 ? -13.241 3.188 25.069 1.00 90.94 214 LYS A C 1
ATOM 1621 O O . LYS A 1 214 ? -13.556 3.029 26.247 1.00 90.94 214 LYS A O 1
ATOM 1626 N N . SER A 1 215 ? -13.847 4.073 24.283 1.00 91.06 215 SER A N 1
ATOM 1627 C CA . SER A 1 215 ? -15.002 4.844 24.739 1.00 91.06 215 SER A CA 1
ATOM 1628 C C . SER A 1 215 ? -16.214 3.949 25.020 1.00 91.06 215 SER A C 1
ATOM 1630 O O . SER A 1 215 ? -16.966 4.236 25.950 1.00 91.06 215 SER A O 1
ATOM 1632 N N . GLU A 1 216 ? -16.426 2.892 24.233 1.00 90.06 216 GLU A N 1
ATOM 1633 C CA . GLU A 1 216 ? -17.508 1.923 24.445 1.00 90.06 216 GLU A CA 1
ATOM 1634 C C . GLU A 1 216 ? -17.261 1.061 25.685 1.00 90.06 216 GLU A C 1
ATOM 1636 O O . GLU A 1 216 ? -18.158 0.947 26.520 1.00 90.06 216 GLU A O 1
ATOM 1641 N N . GLU A 1 217 ? -16.043 0.539 25.859 1.00 89.44 217 GLU A N 1
ATOM 1642 C CA . GLU A 1 217 ? -15.623 -0.183 27.067 1.00 89.44 217 GLU A CA 1
ATOM 1643 C C . GLU A 1 217 ? -15.867 0.669 28.322 1.00 89.44 217 GLU A C 1
ATOM 1645 O O . GLU A 1 217 ? -16.524 0.222 29.263 1.00 89.44 217 GLU A O 1
ATOM 1650 N N . GLN A 1 218 ? -15.420 1.930 28.317 1.00 90.44 218 GLN A N 1
ATOM 1651 C CA . GLN A 1 218 ? -15.640 2.849 29.435 1.00 90.44 218 GLN A CA 1
ATOM 1652 C C . GLN A 1 218 ? -17.133 3.117 29.682 1.00 90.44 218 GLN A C 1
ATOM 1654 O O . GLN A 1 218 ? -17.562 3.190 30.833 1.00 90.44 218 GLN A O 1
ATOM 1659 N N . GLY A 1 219 ? -17.931 3.254 28.620 1.00 89.44 219 GLY A N 1
ATOM 1660 C CA . GLY A 1 219 ? -19.373 3.466 28.727 1.00 89.44 219 GLY A CA 1
ATOM 1661 C C . GLY A 1 219 ? -20.107 2.274 29.343 1.00 89.44 219 GLY A C 1
ATOM 1662 O O . GLY A 1 219 ? -20.992 2.469 30.174 1.00 89.44 219 GLY A O 1
ATOM 1663 N N . VAL A 1 220 ? -19.730 1.048 28.972 1.00 87.56 220 VAL A N 1
ATOM 1664 C CA . VAL A 1 220 ? -20.296 -0.182 29.547 1.00 87.56 220 VAL A CA 1
ATOM 1665 C C . VAL A 1 220 ? -19.837 -0.366 30.993 1.00 87.56 220 VAL A C 1
ATOM 1667 O O . VAL A 1 220 ? -20.675 -0.624 31.853 1.00 87.56 220 VAL A O 1
ATOM 1670 N N . ASN A 1 221 ? -18.554 -0.136 31.288 1.00 87.12 221 ASN A N 1
ATOM 1671 C CA . ASN A 1 221 ? -18.036 -0.179 32.658 1.00 87.12 221 ASN A CA 1
ATOM 1672 C C . ASN A 1 221 ? -18.794 0.790 33.574 1.00 87.12 221 ASN A C 1
ATOM 1674 O O . ASN A 1 221 ? -19.276 0.383 34.623 1.00 87.12 221 ASN A O 1
ATOM 1678 N N . GLN A 1 222 ? -19.016 2.038 33.144 1.00 89.44 222 GLN A N 1
ATOM 1679 C CA . GLN A 1 222 ? -19.821 2.992 33.916 1.00 89.44 222 GLN A CA 1
ATOM 1680 C C . GLN A 1 222 ? -21.274 2.537 34.095 1.00 89.44 222 GLN A C 1
ATOM 1682 O O . GLN A 1 222 ? -21.877 2.801 35.131 1.00 89.44 222 GLN A O 1
ATOM 1687 N N . GLN A 1 223 ? -21.881 1.886 33.097 1.00 87.50 223 GLN A N 1
ATOM 1688 C CA . GLN A 1 223 ? -23.237 1.348 33.246 1.00 87.50 223 GLN A CA 1
ATOM 1689 C C . GLN A 1 223 ? -23.288 0.247 34.301 1.00 87.50 223 GLN A C 1
ATOM 1691 O O . GLN A 1 223 ? -24.245 0.207 35.069 1.00 87.50 223 GLN A O 1
ATOM 1696 N N . TRP A 1 224 ? -22.273 -0.611 34.359 1.00 85.06 224 TRP A N 1
ATOM 1697 C CA . TRP A 1 224 ? -22.198 -1.681 35.348 1.00 85.06 224 TRP A CA 1
ATOM 1698 C C . TRP A 1 224 ? -21.859 -1.161 36.736 1.00 85.06 224 TRP A C 1
ATOM 1700 O O . TRP A 1 224 ? -22.520 -1.572 37.675 1.00 85.06 224 TRP A O 1
ATOM 1710 N N . GLU A 1 225 ? -20.956 -0.187 36.865 1.00 87.12 225 GLU A N 1
ATOM 1711 C CA . GLU A 1 225 ? -20.693 0.505 38.135 1.00 87.12 225 GLU A CA 1
ATOM 1712 C C . GLU A 1 225 ? -21.953 1.203 38.666 1.00 87.12 225 GLU A C 1
ATOM 1714 O O . GLU A 1 225 ? -22.275 1.113 39.849 1.00 87.12 225 GLU A O 1
ATOM 1719 N N . ASN A 1 226 ? -22.711 1.871 37.788 1.00 85.50 226 ASN A N 1
ATOM 1720 C CA . A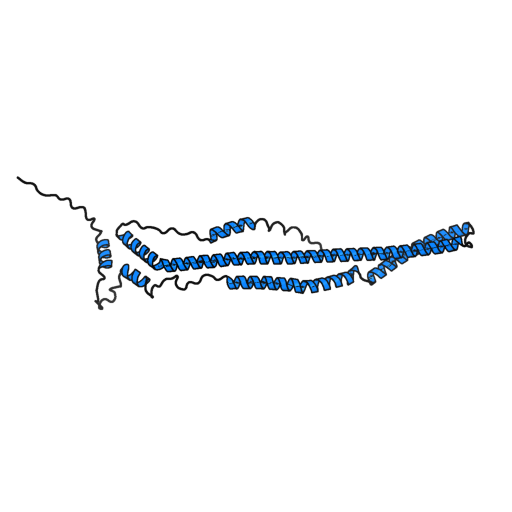SN A 1 226 ? -23.975 2.494 38.170 1.00 85.50 226 ASN A CA 1
ATOM 1721 C C . ASN A 1 226 ? -25.023 1.448 38.557 1.00 85.50 226 ASN A C 1
ATOM 1723 O O . ASN A 1 226 ? -25.694 1.624 39.567 1.00 85.50 226 ASN A O 1
ATOM 1727 N N . ALA A 1 227 ? -25.167 0.372 37.779 1.00 82.50 227 ALA A N 1
ATOM 1728 C CA . ALA A 1 227 ? -26.104 -0.707 38.080 1.00 82.50 227 ALA A CA 1
ATOM 1729 C C . ALA A 1 227 ? -25.731 -1.435 39.379 1.00 82.50 227 ALA A C 1
ATOM 1731 O O . ALA A 1 227 ? -26.615 -1.782 40.155 1.00 82.50 227 ALA A O 1
ATOM 1732 N N . GLU A 1 228 ? -24.435 -1.599 39.648 1.00 86.00 228 GLU A N 1
ATOM 1733 C CA . GLU A 1 228 ? -23.915 -2.143 40.894 1.00 86.00 228 GLU A CA 1
ATOM 1734 C C . GLU A 1 228 ? -24.269 -1.223 42.069 1.00 86.00 228 GLU A C 1
ATOM 1736 O O . GLU A 1 228 ? -24.868 -1.676 43.042 1.00 86.00 228 GLU A O 1
ATOM 1741 N N . ALA A 1 229 ? -23.994 0.079 41.948 1.00 84.25 229 ALA A N 1
ATOM 1742 C CA . ALA A 1 229 ? -24.284 1.065 42.985 1.00 84.25 229 ALA A CA 1
ATOM 1743 C C . ALA A 1 229 ? -25.789 1.273 43.233 1.00 84.25 229 ALA A C 1
ATOM 1745 O O . ALA A 1 229 ? -26.187 1.595 44.354 1.00 84.25 229 ALA A O 1
ATOM 1746 N N . THR A 1 230 ? -26.637 1.114 42.210 1.00 86.38 230 THR A N 1
ATOM 1747 C CA . THR A 1 230 ? -28.095 1.261 42.346 1.00 86.38 230 THR A CA 1
ATOM 1748 C C . THR A 1 230 ? -28.826 -0.050 42.586 1.00 86.38 230 THR A C 1
ATOM 1750 O O . THR A 1 230 ? -30.039 -0.005 42.772 1.00 86.38 230 THR A O 1
ATOM 1753 N N . TRP A 1 231 ? -28.138 -1.194 42.601 1.00 83.38 231 TRP A N 1
ATOM 1754 C CA . TRP A 1 231 ? -28.771 -2.509 42.707 1.00 83.38 231 TRP A CA 1
ATOM 1755 C C . TRP A 1 231 ? -29.689 -2.620 43.925 1.00 83.38 231 TRP A C 1
ATOM 1757 O O . TRP A 1 231 ? -30.865 -2.949 43.782 1.00 83.38 231 TRP A O 1
ATOM 1767 N N . ASP A 1 232 ? -29.188 -2.252 45.105 1.00 78.31 232 ASP A N 1
ATOM 1768 C CA . ASP A 1 232 ? -29.963 -2.308 46.348 1.00 78.31 232 ASP A CA 1
ATOM 1769 C C . ASP A 1 232 ? -31.202 -1.406 46.284 1.00 78.31 232 ASP A C 1
ATOM 1771 O O . ASP A 1 232 ? -32.287 -1.780 46.731 1.00 78.31 232 ASP A O 1
ATOM 1775 N N . LEU A 1 233 ? -31.062 -0.218 45.687 1.00 82.00 233 LEU A N 1
ATOM 1776 C CA . LEU A 1 233 ? -32.160 0.733 45.517 1.00 82.00 233 LEU A CA 1
ATOM 1777 C C . LEU A 1 233 ? -33.213 0.212 44.529 1.00 82.00 233 LEU A C 1
ATOM 1779 O O . LEU A 1 233 ? -34.410 0.325 44.792 1.00 82.00 233 LEU A O 1
ATOM 1783 N N . ASP A 1 234 ? -32.780 -0.372 43.413 1.00 79.56 234 ASP A N 1
ATOM 1784 C CA . ASP A 1 234 ? -33.660 -0.950 42.398 1.00 79.56 234 ASP A CA 1
ATOM 1785 C C . ASP A 1 234 ? -34.401 -2.176 42.949 1.00 79.56 234 ASP A C 1
ATOM 1787 O O . ASP A 1 234 ? -35.599 -2.338 42.701 1.00 79.56 234 ASP A O 1
ATOM 1791 N N . LEU A 1 235 ? -33.735 -2.981 43.783 1.00 78.44 235 LEU A N 1
ATOM 1792 C CA . LEU A 1 235 ? -34.354 -4.079 44.518 1.00 78.44 235 LEU A CA 1
ATOM 1793 C C . LEU A 1 235 ? -35.417 -3.560 45.500 1.00 78.44 235 LEU A C 1
ATOM 1795 O O . LEU A 1 235 ? -36.536 -4.080 45.525 1.00 78.44 235 LEU A O 1
ATOM 1799 N N . PHE A 1 236 ? -35.122 -2.491 46.252 1.00 79.44 236 PHE A N 1
ATOM 1800 C CA . PHE A 1 236 ? -36.108 -1.835 47.119 1.00 79.44 236 PHE A CA 1
ATOM 1801 C C . PHE A 1 236 ? -37.302 -1.281 46.343 1.00 79.44 236 PHE A C 1
ATOM 1803 O O . PHE A 1 236 ? -38.448 -1.443 46.769 1.00 79.44 236 PHE A O 1
ATOM 1810 N N . GLN A 1 237 ? -37.058 -0.644 45.199 1.00 80.12 237 GLN A N 1
ATOM 1811 C CA . GLN A 1 237 ? -38.115 -0.099 44.358 1.00 80.12 237 GLN A CA 1
ATOM 1812 C C . GLN A 1 237 ? -38.987 -1.210 43.762 1.00 80.12 237 GLN A C 1
ATOM 1814 O O . GLN A 1 237 ? -40.211 -1.069 43.724 1.00 80.12 237 GLN A O 1
ATOM 1819 N N . TYR A 1 238 ? -38.388 -2.330 43.354 1.00 78.19 238 TYR A N 1
ATOM 1820 C CA . TYR A 1 238 ? -39.119 -3.511 42.908 1.00 78.19 238 TYR A CA 1
ATOM 1821 C C . TYR A 1 238 ? -40.004 -4.080 44.023 1.00 78.19 238 TYR A C 1
ATOM 1823 O O . TYR A 1 238 ? -41.204 -4.259 43.816 1.00 78.19 238 TYR A O 1
ATOM 1831 N N . GLY A 1 239 ? -39.456 -4.267 45.227 1.00 75.06 239 GLY A N 1
ATOM 1832 C CA . GLY A 1 239 ? -40.224 -4.707 46.394 1.00 75.06 239 GLY A CA 1
ATOM 1833 C C . GLY A 1 239 ? -41.390 -3.777 46.727 1.00 75.06 239 GLY A C 1
ATOM 1834 O O . GLY A 1 239 ? -42.514 -4.227 46.946 1.00 75.06 239 GLY A O 1
ATOM 1835 N N . ASN A 1 240 ? -41.157 -2.465 46.675 1.00 76.44 240 ASN A N 1
ATOM 1836 C CA . ASN A 1 240 ? -42.203 -1.472 46.891 1.00 76.44 240 ASN A CA 1
ATOM 1837 C C . ASN A 1 240 ? -43.281 -1.523 45.797 1.00 76.44 240 ASN A C 1
ATOM 1839 O O . ASN A 1 240 ? -44.463 -1.447 46.105 1.00 76.44 240 ASN A O 1
ATOM 1843 N N . ASN A 1 241 ? -42.912 -1.718 44.528 1.00 75.19 241 ASN A N 1
ATOM 1844 C CA . ASN A 1 241 ? -43.880 -1.893 43.442 1.00 75.19 241 ASN A CA 1
ATOM 1845 C C . ASN A 1 241 ? -44.731 -3.160 43.629 1.00 75.19 241 ASN A C 1
ATOM 1847 O O . ASN A 1 241 ? -45.935 -3.124 43.373 1.00 75.19 241 ASN A O 1
ATOM 1851 N N . VAL A 1 242 ? -44.144 -4.254 44.123 1.00 73.19 242 VAL A N 1
ATOM 1852 C CA . VAL A 1 242 ? -44.888 -5.475 44.472 1.00 73.19 242 VAL A CA 1
ATOM 1853 C C . VAL A 1 242 ? -45.886 -5.187 45.601 1.00 73.19 242 VAL A C 1
ATOM 1855 O O . VAL A 1 242 ? -47.076 -5.459 45.441 1.00 73.19 242 VAL A O 1
ATOM 1858 N N . LEU A 1 243 ? -45.459 -4.544 46.691 1.00 74.88 243 LEU A N 1
ATOM 1859 C CA . LEU A 1 243 ? -46.343 -4.164 47.807 1.00 74.88 243 LEU A CA 1
ATOM 1860 C C . LEU A 1 243 ? -47.430 -3.151 47.394 1.00 74.88 243 LEU A C 1
ATOM 1862 O O . LEU A 1 243 ? -48.590 -3.248 47.808 1.00 74.88 243 LEU A O 1
ATOM 1866 N N . ALA A 1 244 ? -47.086 -2.191 46.537 1.00 74.69 244 ALA A N 1
ATOM 1867 C CA . ALA A 1 244 ? -48.019 -1.218 45.981 1.00 74.69 244 ALA A CA 1
ATOM 1868 C C . ALA A 1 244 ? -49.066 -1.901 45.093 1.00 74.69 244 ALA A C 1
ATOM 1870 O O . ALA A 1 244 ? -50.252 -1.610 45.224 1.00 74.69 244 ALA A O 1
ATOM 1871 N N . SER A 1 245 ? -48.662 -2.867 44.261 1.00 74.25 245 SER A N 1
ATOM 1872 C CA . SER A 1 245 ? -49.592 -3.628 43.418 1.00 74.25 245 SER A CA 1
ATOM 1873 C C . SER A 1 245 ? -50.630 -4.405 44.236 1.00 74.25 245 SER A C 1
ATOM 1875 O O . SER A 1 245 ? -51.780 -4.524 43.816 1.00 74.25 245 SER A O 1
ATOM 1877 N N . MET A 1 246 ? -50.268 -4.858 45.442 1.00 66.38 246 MET A N 1
ATOM 1878 C CA . MET A 1 246 ? -51.199 -5.522 46.357 1.00 66.38 246 MET A CA 1
ATOM 1879 C C . MET A 1 246 ? -52.135 -4.548 47.072 1.00 66.38 246 MET A C 1
ATOM 1881 O O . MET A 1 246 ? -53.296 -4.874 47.292 1.00 66.38 246 MET A O 1
ATOM 1885 N N . SER A 1 247 ? -51.650 -3.357 47.427 1.00 71.69 247 SER A N 1
ATOM 1886 C CA . SER A 1 247 ? -52.438 -2.330 48.128 1.00 71.69 247 SER A CA 1
ATOM 1887 C C . SER A 1 247 ? -53.253 -1.423 47.194 1.00 71.69 247 SER A C 1
ATOM 1889 O O . SER A 1 247 ? -54.007 -0.574 47.670 1.00 71.69 247 SER A O 1
ATOM 1891 N N . GLY A 1 248 ? -53.150 -1.615 45.873 1.00 66.69 248 GLY A N 1
ATOM 1892 C CA . GLY A 1 248 ? -53.832 -0.803 44.859 1.00 66.69 248 GLY A CA 1
ATOM 1893 C C . GLY A 1 248 ? -53.139 0.530 44.542 1.00 66.69 248 GLY A C 1
ATOM 1894 O O . GLY A 1 248 ? -53.764 1.424 43.971 1.00 66.69 248 GLY A O 1
ATOM 1895 N N . GLY A 1 249 ? -51.868 0.687 44.920 1.00 68.56 249 GLY A N 1
ATOM 1896 C CA . GLY A 1 249 ? -51.042 1.855 44.617 1.00 68.56 249 GLY A CA 1
ATOM 1897 C C . GLY A 1 249 ? -50.498 1.864 43.182 1.00 68.56 249 GLY A C 1
ATOM 1898 O O . GLY A 1 249 ? -50.331 0.826 42.545 1.00 68.56 249 GLY A O 1
ATOM 1899 N N . THR A 1 250 ? -50.198 3.055 42.659 1.00 59.62 250 THR A N 1
ATOM 1900 C CA . THR A 1 250 ? -49.609 3.245 41.322 1.00 59.62 250 THR A CA 1
ATOM 1901 C C . THR A 1 250 ? -48.100 2.983 41.332 1.00 59.62 250 THR A C 1
ATOM 1903 O O . THR A 1 250 ? -47.381 3.608 42.108 1.00 59.62 250 THR A O 1
ATOM 1906 N N . THR A 1 251 ? -47.607 2.117 40.443 1.00 61.12 251 THR A N 1
ATOM 1907 C CA . THR A 1 251 ? -46.172 1.821 40.271 1.00 61.12 251 THR A CA 1
ATOM 1908 C C . THR A 1 251 ? -45.482 2.858 39.379 1.00 61.12 251 THR A C 1
ATOM 1910 O O . THR A 1 251 ? -46.025 3.227 38.336 1.00 61.12 251 THR A O 1
ATOM 1913 N N . GLY A 1 252 ? -44.270 3.293 39.736 1.00 55.47 252 GLY A N 1
ATOM 1914 C CA . GLY A 1 252 ? -43.435 4.159 38.891 1.00 55.47 252 GLY A CA 1
ATOM 1915 C C . GLY A 1 252 ? -42.444 3.344 38.053 1.00 55.47 252 GLY A C 1
ATOM 1916 O O . GLY A 1 252 ? -41.670 2.572 38.618 1.00 55.47 252 GLY A O 1
ATOM 1917 N N . ALA A 1 253 ? -42.456 3.509 36.726 1.00 51.56 253 ALA A N 1
ATOM 1918 C CA . ALA A 1 253 ? -41.469 2.903 35.827 1.00 51.56 253 ALA A CA 1
ATOM 1919 C C . ALA A 1 253 ? -40.210 3.784 35.723 1.00 51.56 253 ALA A C 1
ATOM 1921 O O . ALA A 1 253 ? -40.315 5.008 35.658 1.00 51.56 253 ALA A O 1
ATOM 1922 N N . LYS A 1 254 ? -39.024 3.162 35.705 1.00 54.53 254 LYS A N 1
ATOM 1923 C CA . LYS A 1 254 ? -37.733 3.838 35.495 1.00 54.53 254 LYS A CA 1
ATOM 1924 C C . LYS A 1 254 ? -37.529 4.057 33.989 1.00 54.53 254 LYS A C 1
ATOM 1926 O O . LYS A 1 254 ? -37.717 3.121 33.212 1.00 54.53 254 LYS A O 1
ATOM 1931 N N . ASP A 1 255 ? -37.162 5.271 33.579 1.00 48.75 255 ASP A N 1
ATOM 1932 C CA . ASP A 1 255 ? -36.855 5.583 32.177 1.00 48.75 255 ASP A CA 1
ATOM 1933 C C . ASP A 1 255 ? -35.641 4.764 31.706 1.00 48.75 255 ASP A C 1
ATOM 1935 O O . ASP A 1 255 ? -34.549 4.858 32.269 1.00 48.75 255 ASP A O 1
ATOM 1939 N N . GLN A 1 256 ? -35.832 3.948 30.667 1.00 47.66 256 GLN A N 1
ATOM 1940 C CA . GLN A 1 256 ? -34.765 3.182 30.026 1.00 47.66 256 GLN A CA 1
ATOM 1941 C C . GLN A 1 256 ? -33.849 4.137 29.249 1.00 47.66 256 GLN A C 1
ATOM 1943 O O . GLN A 1 256 ? -34.217 4.675 28.202 1.00 47.66 256 GLN A O 1
ATOM 1948 N N . THR A 1 257 ? -32.634 4.352 29.743 1.00 50.94 257 THR A N 1
ATOM 1949 C CA . THR A 1 257 ? -31.596 5.102 29.032 1.00 50.94 257 THR A CA 1
ATOM 1950 C C . THR A 1 257 ? -31.169 4.344 27.769 1.00 50.94 257 THR A C 1
ATOM 1952 O O . THR A 1 257 ? -30.625 3.246 27.831 1.00 50.94 257 THR A O 1
ATOM 1955 N N . GLN A 1 258 ? -31.433 4.926 26.593 1.00 41.78 258 GLN A N 1
ATOM 1956 C CA . GLN A 1 258 ? -31.065 4.357 25.290 1.00 41.78 258 GLN A CA 1
ATOM 1957 C C . GLN A 1 258 ? -29.542 4.171 25.145 1.00 41.78 258 GLN A C 1
ATOM 1959 O O . GLN A 1 258 ? -28.760 5.099 25.362 1.00 41.78 258 GLN A O 1
ATOM 1964 N N . THR A 1 259 ? -29.135 2.978 24.710 1.00 47.25 259 THR A N 1
ATOM 1965 C CA . THR A 1 259 ? -27.746 2.536 24.502 1.00 47.25 259 THR A CA 1
ATOM 1966 C C . THR A 1 259 ? -27.013 3.325 23.406 1.00 47.25 259 THR A C 1
ATOM 1968 O O . THR A 1 259 ? -27.517 3.490 22.293 1.00 47.25 259 THR A O 1
ATOM 1971 N N . GLY A 1 260 ? -25.782 3.768 23.697 1.00 53.12 260 GLY A N 1
ATOM 1972 C CA . GLY A 1 260 ? -24.952 4.642 22.848 1.00 53.12 260 GLY A CA 1
ATOM 1973 C C . GLY A 1 260 ? -24.595 4.113 21.449 1.00 53.12 260 GLY A C 1
ATOM 1974 O O . GLY A 1 260 ? -24.328 4.920 20.557 1.00 53.12 260 GLY A O 1
ATOM 1975 N N . LEU A 1 261 ? -24.693 2.800 21.212 1.00 50.12 261 LEU A N 1
ATOM 1976 C CA . LEU A 1 261 ?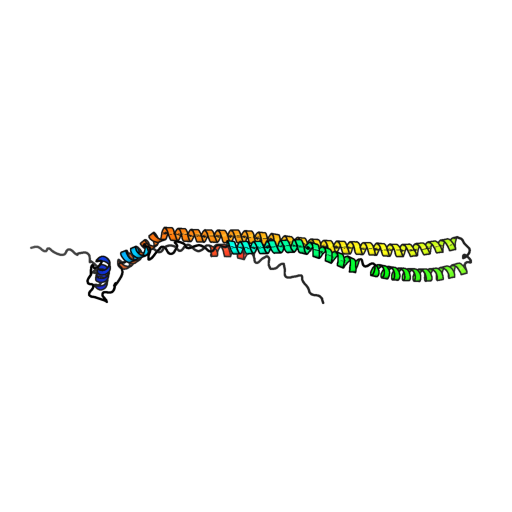 -24.425 2.161 19.914 1.00 50.12 261 LEU A CA 1
ATOM 1977 C C . LEU A 1 261 ? -25.282 2.754 18.775 1.00 50.12 261 LEU A C 1
ATOM 1979 O O . LEU A 1 261 ? -24.819 2.944 17.650 1.00 50.12 261 LEU A O 1
ATOM 1983 N N . GLN A 1 262 ? -26.526 3.131 19.083 1.00 48.81 262 GLN A N 1
ATOM 1984 C CA . GLN A 1 262 ? -27.460 3.709 18.114 1.00 48.81 262 GLN A CA 1
ATOM 1985 C C . GLN A 1 262 ? -27.051 5.130 17.674 1.00 48.81 262 GLN A C 1
ATOM 1987 O O . GLN A 1 262 ? -27.396 5.563 16.575 1.00 48.81 262 GLN A O 1
ATOM 1992 N N . LYS A 1 263 ? -26.276 5.847 18.503 1.00 48.03 263 LYS A N 1
ATOM 1993 C CA . LYS A 1 263 ? -25.749 7.185 18.189 1.00 48.03 263 LYS A CA 1
ATOM 1994 C C . LYS A 1 263 ? -24.449 7.110 17.381 1.00 48.03 263 LYS A C 1
ATOM 1996 O O . LYS A 1 263 ? -24.290 7.894 16.448 1.00 48.03 263 LYS A O 1
ATOM 2001 N N . ALA A 1 264 ? -23.571 6.149 17.683 1.00 54.91 264 ALA A N 1
ATOM 2002 C CA . ALA A 1 264 ? -22.280 5.978 17.009 1.00 54.91 264 ALA A CA 1
ATOM 2003 C C . ALA A 1 264 ? -22.401 5.387 15.589 1.00 54.91 264 ALA A C 1
ATOM 2005 O O . ALA A 1 264 ? -21.706 5.818 14.673 1.00 54.91 264 ALA A O 1
ATOM 2006 N N . LEU A 1 265 ? -23.336 4.460 15.356 1.00 48.81 265 LEU A N 1
ATOM 2007 C CA . LEU A 1 265 ? -23.497 3.841 14.033 1.00 48.81 265 LEU A CA 1
ATOM 2008 C C . LEU A 1 265 ? -24.060 4.819 12.977 1.00 48.81 265 LEU A C 1
ATOM 2010 O O . LEU A 1 265 ? -23.737 4.715 11.792 1.00 48.81 265 LEU A O 1
ATOM 2014 N N . SER A 1 266 ? -24.861 5.810 13.398 1.00 44.03 266 SER A N 1
ATOM 2015 C CA . SER A 1 266 ? -25.463 6.789 12.476 1.00 44.03 266 SER A CA 1
ATOM 2016 C C . SER A 1 266 ? -24.457 7.799 11.905 1.00 44.03 266 SER A C 1
ATOM 2018 O O . SER A 1 266 ? -24.664 8.307 10.803 1.00 44.03 266 SER A O 1
ATOM 2020 N N . SER A 1 267 ? -23.346 8.059 12.604 1.00 47.94 267 SER A N 1
ATOM 2021 C CA . SER A 1 267 ? -22.304 8.983 12.138 1.00 47.94 267 SER A CA 1
ATOM 2022 C C . SER A 1 267 ? -21.300 8.312 11.195 1.00 47.94 267 SER A C 1
ATOM 2024 O O . SER A 1 267 ? -20.824 8.951 10.259 1.00 47.94 267 SER A O 1
ATOM 2026 N N . VAL A 1 268 ? -21.030 7.014 11.369 1.00 50.41 268 VAL A N 1
ATOM 2027 C CA . VAL A 1 268 ? -20.074 6.258 10.537 1.00 50.41 268 VAL A CA 1
ATOM 2028 C C . VAL A 1 268 ? -20.659 5.896 9.165 1.00 50.41 268 VAL A C 1
ATOM 2030 O O . VAL A 1 268 ? -19.961 5.974 8.151 1.00 50.41 268 VAL A O 1
ATOM 2033 N N . MET A 1 269 ? -21.957 5.583 9.077 1.00 50.59 269 MET A N 1
ATOM 2034 C CA . MET A 1 269 ? -22.584 5.245 7.789 1.00 50.59 269 MET A CA 1
ATOM 2035 C C . MET A 1 269 ? -22.744 6.437 6.831 1.00 50.59 269 MET A C 1
ATOM 2037 O O . MET A 1 269 ? -22.793 6.227 5.619 1.00 50.59 269 MET A O 1
ATOM 2041 N N . MET A 1 270 ? -22.760 7.683 7.321 1.00 50.22 270 MET A N 1
ATOM 2042 C CA . MET A 1 270 ? -22.795 8.867 6.445 1.00 50.22 270 MET A CA 1
ATOM 2043 C C . MET A 1 270 ? -21.439 9.200 5.796 1.00 50.22 270 MET A C 1
ATOM 2045 O O . MET A 1 270 ? -21.415 9.949 4.823 1.00 50.22 270 MET A O 1
ATOM 2049 N N . GLY A 1 271 ? -20.323 8.639 6.283 1.00 46.66 271 GLY A N 1
ATOM 2050 C CA . GLY A 1 271 ? -18.978 8.894 5.742 1.00 46.66 271 GLY A CA 1
ATOM 2051 C C . GLY A 1 271 ? -18.417 7.797 4.826 1.00 46.66 271 GLY A C 1
ATOM 2052 O O . GLY A 1 271 ? -17.496 8.056 4.054 1.00 46.66 271 GLY A O 1
ATOM 2053 N N . ALA A 1 272 ? -18.953 6.573 4.888 1.00 45.09 272 ALA A N 1
ATOM 2054 C CA . ALA A 1 272 ? -18.401 5.410 4.181 1.00 45.09 272 ALA A CA 1
ATOM 2055 C C . ALA A 1 272 ? -18.955 5.193 2.755 1.00 45.09 272 ALA A C 1
ATOM 2057 O O . ALA A 1 272 ? -18.390 4.415 1.988 1.00 45.09 272 ALA A O 1
ATOM 2058 N N . SER A 1 273 ? -20.037 5.872 2.366 1.00 47.00 273 SER A N 1
ATOM 2059 C CA . SER A 1 273 ? -20.669 5.693 1.047 1.00 47.00 273 SER A CA 1
ATOM 2060 C C . SER A 1 273 ? -20.003 6.484 -0.089 1.00 47.00 273 SER A C 1
ATOM 2062 O O . SER A 1 273 ? -20.301 6.238 -1.256 1.00 47.00 273 SER A O 1
ATOM 2064 N N . THR A 1 274 ? -19.070 7.391 0.213 1.00 45.47 274 THR A N 1
ATOM 2065 C CA . THR A 1 274 ? -18.394 8.244 -0.783 1.00 45.47 274 THR A CA 1
ATOM 2066 C C . THR A 1 274 ? -17.007 7.760 -1.213 1.00 45.47 274 THR A C 1
ATOM 2068 O O . THR A 1 274 ? -16.508 8.235 -2.229 1.00 45.47 274 THR A O 1
ATOM 2071 N N . SER A 1 275 ? -16.380 6.806 -0.515 1.00 41.66 275 SER A N 1
ATOM 2072 C CA . SER A 1 275 ? -14.995 6.386 -0.811 1.00 41.66 275 SER A CA 1
ATOM 2073 C C . SER A 1 275 ? -14.865 5.058 -1.567 1.00 41.66 275 SER A C 1
ATOM 2075 O O . SER A 1 275 ? -13.834 4.821 -2.192 1.00 41.66 275 SER A O 1
ATOM 2077 N N . LEU A 1 276 ? -15.907 4.217 -1.604 1.00 42.16 276 LEU A N 1
ATOM 2078 C CA . LEU A 1 276 ? -15.860 2.934 -2.327 1.00 42.16 276 LEU A CA 1
ATOM 2079 C C . LEU A 1 276 ? -16.142 3.045 -3.839 1.00 42.16 276 LEU A C 1
ATOM 2081 O O . LEU A 1 276 ? -15.962 2.074 -4.569 1.00 42.16 276 LEU A O 1
ATOM 2085 N N . ALA A 1 277 ? -16.559 4.216 -4.329 1.00 43.88 277 ALA A N 1
ATOM 2086 C CA . ALA A 1 277 ? -16.898 4.426 -5.739 1.00 43.88 277 ALA A CA 1
ATOM 2087 C C . ALA A 1 277 ? -15.709 4.854 -6.627 1.00 43.88 277 ALA A C 1
ATOM 2089 O O . ALA A 1 277 ? -15.865 4.910 -7.844 1.00 43.88 277 ALA A O 1
ATOM 2090 N N . LEU A 1 278 ? -14.524 5.138 -6.061 1.00 40.50 278 LEU A N 1
ATOM 2091 C CA . LEU A 1 278 ? -13.373 5.645 -6.832 1.00 40.50 278 LEU A CA 1
ATOM 2092 C C . LEU A 1 278 ? -12.297 4.598 -7.189 1.00 40.50 278 LEU A C 1
ATOM 2094 O O . LEU A 1 278 ? -11.368 4.931 -7.917 1.00 40.50 278 LEU A O 1
ATOM 2098 N N . GLY A 1 279 ? -12.399 3.350 -6.715 1.00 39.34 279 GLY A N 1
ATOM 2099 C CA . GLY A 1 279 ? -11.333 2.342 -6.876 1.00 39.34 279 GLY A CA 1
ATOM 2100 C C . GLY A 1 279 ? -11.563 1.253 -7.932 1.00 39.34 279 GLY A C 1
ATOM 2101 O O . GLY A 1 279 ? -10.652 0.482 -8.211 1.00 39.34 279 GLY A O 1
ATOM 2102 N N . ALA A 1 280 ? -12.759 1.153 -8.522 1.00 37.59 280 ALA A N 1
ATOM 2103 C CA . ALA A 1 280 ? -13.153 0.002 -9.350 1.00 37.59 280 ALA A CA 1
ATOM 2104 C C . ALA A 1 280 ? -13.106 0.244 -10.874 1.00 37.59 280 ALA A C 1
ATOM 2106 O O . ALA A 1 280 ? -13.636 -0.556 -11.643 1.00 37.59 280 ALA A O 1
ATOM 2107 N N . ALA A 1 281 ? -12.472 1.324 -11.334 1.00 40.16 281 ALA A N 1
ATOM 2108 C CA . ALA A 1 281 ? -12.337 1.635 -12.756 1.00 40.16 281 ALA A CA 1
ATOM 2109 C C . ALA A 1 281 ? -10.860 1.820 -13.125 1.00 40.16 281 ALA A C 1
ATOM 2111 O O . ALA A 1 281 ? -10.383 2.947 -13.222 1.00 40.16 281 ALA A O 1
ATOM 2112 N N . GLY A 1 282 ? -10.110 0.728 -13.311 1.00 36.72 282 GLY A N 1
ATOM 2113 C CA . GLY A 1 282 ? -8.721 0.884 -13.757 1.00 36.72 282 GLY A CA 1
ATOM 2114 C C . GLY A 1 282 ? -7.804 -0.331 -13.799 1.00 36.72 282 GLY A C 1
ATOM 2115 O O . GLY A 1 282 ? -6.599 -0.130 -13.830 1.00 36.72 282 GLY A O 1
ATOM 2116 N N . VAL A 1 283 ? -8.302 -1.570 -13.819 1.00 36.31 283 VAL A N 1
ATOM 2117 C CA . VAL A 1 283 ? -7.456 -2.733 -14.153 1.00 36.31 283 VAL A CA 1
ATOM 2118 C C . VAL A 1 283 ? -8.137 -3.504 -15.277 1.00 36.31 283 VAL A C 1
ATOM 2120 O O . VAL A 1 283 ? -8.817 -4.507 -15.075 1.00 36.31 283 VAL A O 1
ATOM 2123 N N . GLY A 1 284 ? -8.030 -2.933 -16.477 1.00 34.09 284 GLY A N 1
ATOM 2124 C CA . GLY A 1 284 ? -8.422 -3.569 -17.726 1.00 34.09 284 GLY A CA 1
ATOM 2125 C C . GLY A 1 284 ? -7.384 -4.612 -18.119 1.00 34.09 284 GLY A C 1
ATOM 2126 O O . GLY A 1 284 ? -6.214 -4.295 -18.314 1.00 34.09 284 GLY A O 1
ATOM 2127 N N . ALA A 1 285 ? -7.845 -5.854 -18.211 1.00 35.56 285 ALA A N 1
ATOM 2128 C CA . ALA A 1 285 ? -7.120 -6.992 -18.740 1.00 35.56 285 ALA A CA 1
ATOM 2129 C C . ALA A 1 285 ? -6.755 -6.795 -20.220 1.00 35.56 285 ALA A C 1
ATOM 2131 O O . ALA A 1 285 ? -7.612 -6.428 -21.023 1.00 35.56 285 ALA A O 1
ATOM 2132 N N . THR A 1 286 ? -5.526 -7.151 -20.591 1.00 36.62 286 THR A N 1
ATOM 2133 C CA . THR A 1 286 ? -5.180 -7.551 -21.960 1.00 36.62 286 THR A CA 1
ATOM 2134 C C . THR A 1 286 ? -4.227 -8.738 -21.906 1.00 36.62 286 THR A C 1
ATOM 2136 O O . THR A 1 286 ? -3.092 -8.615 -21.446 1.00 36.62 286 THR A O 1
ATOM 2139 N N . THR A 1 287 ? -4.752 -9.881 -22.343 1.00 40.56 287 THR A N 1
ATOM 2140 C CA . THR A 1 287 ? -4.023 -10.949 -23.042 1.00 40.56 287 THR A CA 1
ATOM 2141 C C . THR A 1 287 ? -3.335 -10.427 -24.291 1.00 40.56 287 THR A C 1
ATOM 2143 O O . THR A 1 287 ? -3.947 -9.538 -24.931 1.00 40.56 287 THR A O 1
#

Foldseek 3Di:
DDDDDDDPDDDPPPPDVVLVVVVCVLPVVPPCPPPVDPPPPPPDDRLVNVLVCCVDPNNDQPLVPDAFDDCVVVLVVLVVVLVVLVVCLVVVLVVVVVVVVVVLCVPLVNPVVLVVVLVVLLVVLVVVLVVVVVVVVVVCVVVVNCPDPVVVVVNVVSVVVSVVVSVVVSVVSVVVSVVVVVVVVVVSVVVSVVSVVVSVVSVVVSVVVVVVSVVLSVVVVVVSVVCSVCVSVVSVLVSVQVVCVSVVHDRDDDDDDDDCVVVVVVVVVVPPPPPVPPPPPDDDDDD

Sequence (287 aa):
MGKSGGGSGAGANSWPVHMSNIHHQWLDNWDDDDASRPWADDIYPNVAETMANAMTAVGGNPFTGAVAYSPDLDLSNSQDAIDDFNADLAAGWTSFLTSSMAGIDATIASPVVFEGMENVVSDRVRREQNKGLALFNARALDIGAIQTSTYAMALVMQEQDARDRVYEFITAQEERILVARHNLLAQLGVMRMDGARAVADQQGRQTQLQIVSKSEEQGVNQQWENAEATWDLDLFQYGNNVLASMSGGTTGAKDQTQTGLQKALSSVMMGASTSLALGAAGVGATT

Organism: NCBI:txid412755